Protein AF-A0AAE2C6C2-F1 (afdb_monomer_lite)

InterPro domains:
  IPR007318 Phospholipid methyltransferase [PF04191] (158-222)
  IPR024960 Phosphatidyl-N-methylethanolamine/Phosphatidylethanolamine N-methyltransferase [PTHR15458] (156-230)

Secondary structure (DSSP, 8-state):
-HHHHHHHHHTHHHHHHHHHH-HHHHHHHH-TTS-HHHHHHHHHHHHHHHHHHHHHTT----SSPPTTHHHHHHHHHHHHHHTT---THHHHHHHHHHHS----S--SS--HHHHHHHHHHHHHHHT-HHHHHHHHHHHHHHHHHHHHHHHHHHHHHHHHHHHTTTTTTT---PPP-STTTTT-S-HHHHHHHHHHHHGGGTS-HHHHHHHHHHHHHHHHHHTT--GGGSPPP--

Radius of gyration: 21.4 Å; chains: 1; bounding box: 64×48×44 Å

Organism: NCBI:txid2727404

pLDDT: mean 70.33, std 19.89, range [33.31, 95.38]

Foldseek 3Di:
DQVQLLCLLLVVLVVLLCCQQPVQVLLVVLPPPDDSLVVLVVVNVVSLVSSVVSQQVQWADDPPQDPLLVVLQVLLQVLCLVQLNHRCVVVVVLVVCLVDDDDDDDDDDDDPVVVVVVVVVVVVCVPPPVNSVVVVVVSCVVVVVVVVVSNVSSCVQWHSLNNRVVLLQVDDTDDDCDPPVVPDVCSNLSSVLSNLVSRCNTGPVVSSVSNNVSSVVVSVSVVPDDSVNRHDNDD

Sequence (235 aa):
MGIWACLGVISPFPYYYFLWNNPQSWVDLCGRGRDPCRVMALVSHFLKLVQFIALFSVSTLSWPPPLYFWPLFLFGQFLNFRSGALLLLLYLCGCLWEYGIYLPFPLQLMDGHDLKMLFLCLWDHWNDPVFVERVRLKSMSAMEKLFTNLRKGAQLLLGESGTYYGVRFGKNIPWVTEFPFGVISDPQYVGSITSLLACLHWVPLLYIIFWVLGYVFMMKVESKEDPSTRAKPLS

Structure (mmCIF, N/CA/C/O backbone):
data_AF-A0AAE2C6C2-F1
#
_entry.id   AF-A0AAE2C6C2-F1
#
loop_
_atom_site.group_PDB
_atom_site.id
_atom_site.type_symbol
_atom_site.label_atom_id
_atom_site.label_alt_id
_atom_site.label_comp_id
_atom_site.label_asym_id
_atom_site.label_entity_id
_atom_site.label_seq_id
_atom_site.pdbx_PDB_ins_code
_atom_site.Cartn_x
_atom_site.Cartn_y
_atom_site.Cartn_z
_atom_site.occupancy
_atom_site.B_iso_or_equiv
_atom_site.auth_seq_id
_atom_site.auth_comp_id
_atom_site.auth_asym_id
_atom_site.auth_atom_id
_atom_site.pdbx_PDB_model_num
ATOM 1 N N . MET A 1 1 ? -5.916 -4.283 -21.673 1.00 60.41 1 MET A N 1
ATOM 2 C CA . MET A 1 1 ? -5.266 -4.701 -20.410 1.00 60.41 1 MET A CA 1
ATOM 3 C C . MET A 1 1 ? -4.957 -3.537 -19.467 1.00 60.41 1 MET A C 1
ATOM 5 O O . MET A 1 1 ? -5.240 -3.673 -18.287 1.00 60.41 1 MET A O 1
ATOM 9 N N . GLY A 1 2 ? -4.460 -2.384 -19.942 1.00 83.81 2 GLY A N 1
ATOM 10 C CA . GLY A 1 2 ? -3.980 -1.323 -19.037 1.00 83.81 2 GLY A CA 1
ATOM 11 C C . GLY A 1 2 ? -5.009 -0.700 -18.080 1.00 83.81 2 GLY A C 1
ATOM 12 O O . GLY A 1 2 ? -4.719 -0.551 -16.900 1.00 83.81 2 GLY A O 1
ATOM 13 N N . ILE A 1 3 ? -6.238 -0.412 -18.530 1.00 89.12 3 ILE A N 1
ATOM 14 C CA . ILE A 1 3 ? -7.274 0.185 -17.657 1.00 89.12 3 ILE A CA 1
ATOM 15 C C . ILE A 1 3 ? -7.654 -0.761 -16.507 1.00 89.12 3 ILE A C 1
ATOM 17 O O . ILE A 1 3 ? -7.762 -0.331 -15.363 1.00 89.12 3 ILE A O 1
ATOM 21 N N . TRP A 1 4 ? -7.799 -2.060 -16.787 1.00 91.31 4 TRP A N 1
ATOM 22 C CA . TRP A 1 4 ? -8.091 -3.067 -15.762 1.00 91.31 4 TRP A CA 1
ATOM 23 C C . TRP A 1 4 ? -6.964 -3.187 -14.735 1.00 91.31 4 TRP A C 1
ATOM 25 O O . TRP A 1 4 ? -7.236 -3.301 -13.542 1.00 91.31 4 TRP A O 1
ATOM 35 N N . ALA A 1 5 ? -5.708 -3.086 -15.180 1.00 89.88 5 ALA A N 1
ATOM 36 C CA . ALA A 1 5 ? -4.567 -3.044 -14.279 1.00 89.88 5 ALA A CA 1
ATOM 37 C C . ALA A 1 5 ? -4.573 -1.776 -13.407 1.00 89.88 5 ALA A C 1
ATOM 39 O O . ALA A 1 5 ? -4.337 -1.869 -12.207 1.00 89.88 5 ALA A O 1
ATOM 40 N N . CYS A 1 6 ? -4.934 -0.607 -13.950 1.00 92.12 6 CYS A N 1
ATOM 41 C CA . CYS A 1 6 ? -5.119 0.608 -13.148 1.00 92.12 6 CYS A CA 1
ATOM 42 C C . CYS A 1 6 ? -6.214 0.435 -12.084 1.00 92.12 6 CYS A C 1
ATOM 44 O O . CYS A 1 6 ? -5.992 0.768 -10.921 1.00 92.12 6 CYS A O 1
ATOM 46 N N . LEU A 1 7 ? -7.373 -0.119 -12.457 1.00 93.88 7 LEU A N 1
ATOM 47 C CA . LEU A 1 7 ? -8.470 -0.374 -11.518 1.00 93.88 7 LEU A CA 1
ATOM 48 C C . LEU A 1 7 ? -8.052 -1.347 -10.410 1.00 93.88 7 LEU A C 1
ATOM 50 O O . LEU A 1 7 ? -8.330 -1.096 -9.238 1.00 93.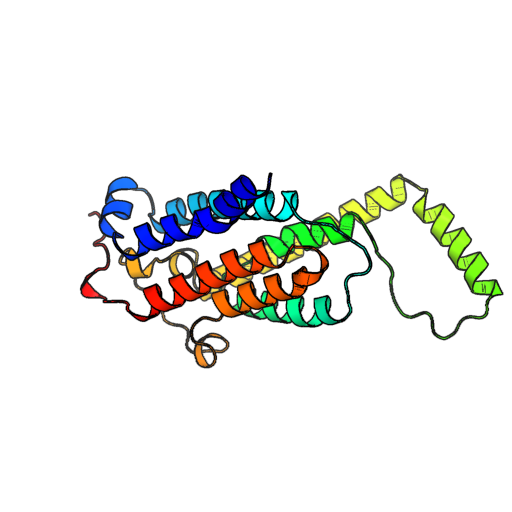88 7 LEU A O 1
ATOM 54 N N . GLY A 1 8 ? -7.338 -2.419 -10.760 1.00 91.56 8 GLY A N 1
ATOM 55 C CA . GLY A 1 8 ? -6.806 -3.363 -9.781 1.00 91.56 8 GLY A CA 1
ATOM 56 C C . GLY A 1 8 ? -5.755 -2.734 -8.865 1.00 91.56 8 GLY A C 1
ATOM 57 O O . GLY A 1 8 ? -5.813 -2.931 -7.655 1.00 91.56 8 GLY A O 1
ATOM 58 N N . VAL A 1 9 ? -4.849 -1.909 -9.404 1.00 89.56 9 VAL A N 1
ATOM 59 C CA . VAL A 1 9 ? -3.843 -1.175 -8.616 1.00 89.56 9 VAL A CA 1
ATOM 60 C C . VAL A 1 9 ? -4.494 -0.193 -7.638 1.00 89.56 9 VAL A C 1
ATOM 62 O O . VAL A 1 9 ? -3.976 0.008 -6.544 1.00 89.56 9 VAL A O 1
ATOM 65 N N . ILE A 1 10 ? -5.631 0.410 -7.985 1.00 93.94 10 ILE A N 1
ATOM 66 C CA . ILE A 1 10 ? -6.297 1.397 -7.124 1.00 93.94 10 ILE A CA 1
ATOM 67 C C . ILE A 1 10 ? -7.273 0.743 -6.129 1.00 93.94 10 ILE A C 1
ATOM 69 O O . ILE A 1 10 ? -7.595 1.352 -5.110 1.00 93.94 10 ILE A O 1
ATOM 73 N N . SER A 1 11 ? -7.715 -0.496 -6.364 1.00 92.25 11 SER A N 1
ATOM 74 C CA . SER A 1 11 ? -8.829 -1.117 -5.628 1.00 92.25 11 SER A CA 1
ATOM 75 C C . SER A 1 11 ? -8.742 -1.099 -4.092 1.00 92.25 11 SER A C 1
ATOM 77 O O . SER A 1 11 ? -9.797 -0.954 -3.467 1.00 92.25 11 SER A O 1
ATOM 79 N N . PRO A 1 12 ? -7.563 -1.180 -3.437 1.00 90.25 12 PRO A N 1
ATOM 80 C CA . PRO A 1 12 ? -7.521 -1.149 -1.976 1.00 90.25 12 PRO A CA 1
ATOM 81 C C . PRO A 1 12 ? -7.816 0.235 -1.387 1.00 90.25 12 PRO A C 1
ATOM 83 O O . PRO A 1 12 ? -8.322 0.321 -0.271 1.00 90.25 12 PRO A O 1
ATOM 86 N N . PHE A 1 13 ? -7.528 1.325 -2.106 1.00 93.62 13 PHE A N 1
ATOM 87 C CA . PHE A 1 13 ? -7.621 2.679 -1.544 1.00 93.62 13 PHE A CA 1
ATOM 88 C C . PHE A 1 13 ? -9.059 3.133 -1.264 1.00 93.62 13 PHE A C 1
ATOM 90 O O . PHE A 1 13 ? -9.290 3.638 -0.167 1.00 93.62 13 PHE A O 1
ATOM 97 N N . PRO A 1 14 ? -10.051 2.924 -2.157 1.00 95.31 14 PRO A N 1
ATOM 98 C CA . PRO A 1 14 ? -11.450 3.200 -1.832 1.00 95.31 14 PRO A CA 1
ATOM 99 C C . PRO A 1 14 ? -11.940 2.417 -0.611 1.00 95.31 14 PRO A C 1
ATOM 101 O O . PRO A 1 14 ? -12.677 2.956 0.212 1.00 95.31 14 PRO A O 1
ATOM 104 N N . TYR A 1 15 ? -11.496 1.164 -0.466 1.00 92.56 15 TYR A N 1
ATOM 105 C CA . TYR A 1 15 ? -11.832 0.335 0.687 1.00 92.56 15 TYR A CA 1
ATOM 106 C C . TYR A 1 15 ? -11.242 0.904 1.982 1.00 92.56 15 TYR A C 1
ATOM 108 O O . TYR A 1 15 ? -11.977 1.117 2.945 1.00 92.56 15 TYR A O 1
ATOM 116 N N . TYR A 1 16 ? -9.948 1.231 1.996 1.00 90.44 16 TYR A N 1
ATOM 117 C CA . TYR A 1 16 ? -9.312 1.847 3.162 1.00 90.44 16 TYR A CA 1
ATOM 118 C C . TYR A 1 16 ? -9.920 3.204 3.512 1.00 90.44 16 TYR A C 1
ATOM 120 O O . TYR A 1 16 ? -10.186 3.471 4.682 1.00 90.44 16 TYR A O 1
ATOM 128 N N . TYR A 1 17 ? -10.231 4.024 2.510 1.00 93.50 17 TYR A N 1
ATOM 129 C CA . TYR A 1 17 ? -10.921 5.292 2.710 1.00 93.50 17 TYR A CA 1
ATOM 130 C C . TYR A 1 17 ? -12.300 5.103 3.357 1.00 93.50 17 TYR A C 1
ATOM 132 O O . TYR A 1 17 ? -12.644 5.825 4.296 1.00 93.50 17 TYR A O 1
ATOM 140 N N . PHE A 1 18 ? -13.083 4.122 2.894 1.00 93.88 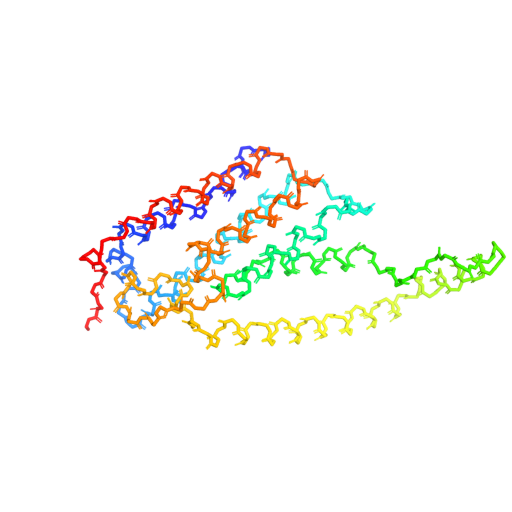18 PHE A N 1
ATOM 141 C CA . PHE A 1 18 ? -14.380 3.805 3.490 1.00 93.88 18 PHE A CA 1
ATOM 142 C C . PHE A 1 18 ? -14.239 3.390 4.957 1.00 93.88 18 PHE A C 1
ATOM 144 O O . PHE A 1 18 ? -14.923 3.959 5.806 1.00 93.88 18 PHE A O 1
ATOM 151 N N . LEU A 1 19 ? -13.326 2.461 5.259 1.00 90.50 19 LEU A N 1
ATOM 152 C CA . LEU A 1 19 ? -13.074 1.994 6.626 1.00 90.50 19 LEU A CA 1
ATOM 153 C C . LEU A 1 19 ? -12.628 3.117 7.556 1.00 90.50 19 LEU A C 1
ATOM 155 O O . LEU A 1 19 ? -13.051 3.176 8.710 1.00 90.50 19 LEU A O 1
ATOM 159 N N . TRP A 1 20 ? -11.770 4.003 7.052 1.00 89.81 20 TRP A N 1
ATOM 160 C CA . TRP A 1 20 ? -11.246 5.106 7.834 1.00 89.81 20 TRP A CA 1
ATOM 161 C C . TRP A 1 20 ? -12.346 6.097 8.211 1.00 89.81 20 TRP A C 1
ATOM 163 O O . TRP A 1 20 ? -12.443 6.483 9.374 1.00 89.81 20 TRP A O 1
ATOM 173 N N . ASN A 1 21 ? -13.202 6.478 7.259 1.00 91.38 21 ASN A N 1
ATOM 174 C CA . ASN A 1 21 ? -14.232 7.501 7.474 1.00 91.38 21 ASN A CA 1
ATOM 175 C C . ASN A 1 21 ? -15.538 6.951 8.064 1.00 91.38 21 ASN A C 1
ATOM 177 O O . ASN A 1 21 ? -16.264 7.695 8.715 1.00 91.38 21 ASN A O 1
ATOM 181 N N . ASN A 1 22 ? -15.834 5.661 7.875 1.00 92.62 22 ASN A N 1
ATOM 182 C CA . ASN A 1 22 ? -17.069 5.020 8.339 1.00 92.62 22 ASN A CA 1
ATOM 183 C C . ASN A 1 22 ? -16.774 3.755 9.167 1.00 92.62 22 ASN A C 1
ATOM 185 O O . ASN A 1 22 ? -17.281 2.672 8.850 1.00 92.62 22 ASN A O 1
ATOM 189 N N . PRO A 1 23 ? -15.962 3.848 10.239 1.00 91.88 23 PRO A N 1
ATOM 190 C CA . PRO A 1 23 ? -15.557 2.668 10.992 1.00 91.88 23 PRO A CA 1
ATOM 191 C C . PRO A 1 23 ? -16.751 1.997 11.682 1.00 91.88 23 PRO A C 1
ATOM 193 O O . PRO A 1 23 ? -16.786 0.773 11.754 1.00 91.88 23 PRO A O 1
ATOM 196 N N . GLN A 1 24 ? -17.759 2.761 12.129 1.00 92.19 24 GLN A N 1
ATOM 197 C CA . GLN A 1 24 ? -18.962 2.187 12.745 1.00 92.19 24 GLN A CA 1
ATOM 198 C C . GLN A 1 24 ? -19.753 1.343 11.744 1.00 92.19 24 GLN A C 1
ATOM 200 O O . GLN A 1 24 ? -20.085 0.205 12.048 1.00 92.19 24 GLN A O 1
ATOM 205 N N . SER A 1 25 ? -19.966 1.844 10.523 1.00 92.94 25 SER A N 1
ATOM 206 C CA . SER A 1 25 ? -20.644 1.080 9.472 1.00 92.94 25 SER A CA 1
ATOM 207 C C . SER A 1 25 ? -19.924 -0.235 9.170 1.00 92.94 25 SER A C 1
ATOM 209 O O . SER A 1 25 ? -20.577 -1.246 8.940 1.00 92.94 25 SER A O 1
ATOM 211 N N . TRP A 1 26 ? -18.586 -0.259 9.209 1.00 92.56 26 TRP A N 1
ATOM 212 C CA . TRP A 1 26 ? -17.823 -1.503 9.066 1.00 92.56 26 TRP A CA 1
ATOM 213 C C . TRP A 1 26 ? -18.027 -2.474 10.233 1.00 92.56 26 TRP A C 1
ATOM 215 O O . TRP A 1 26 ? -18.220 -3.671 10.013 1.00 92.56 26 TRP A O 1
ATOM 225 N N . VAL A 1 27 ? -17.993 -1.969 11.467 1.00 90.69 27 VAL A N 1
ATOM 226 C CA . VAL A 1 27 ? -18.252 -2.770 12.671 1.00 90.69 27 VAL A CA 1
ATOM 227 C C . VAL A 1 27 ? -19.661 -3.370 12.623 1.00 90.69 27 VAL A C 1
ATOM 229 O O . VAL A 1 27 ? -19.819 -4.572 12.842 1.00 90.69 27 VAL A O 1
ATOM 232 N N . ASP A 1 28 ? -20.661 -2.575 12.247 1.00 91.50 28 ASP A N 1
ATOM 233 C CA . ASP A 1 28 ? -22.053 -3.013 12.122 1.00 91.50 28 ASP A CA 1
ATOM 234 C C . ASP A 1 28 ? -22.213 -4.074 11.018 1.00 91.50 28 ASP A C 1
ATOM 236 O O . ASP A 1 28 ? -22.888 -5.085 11.225 1.00 91.50 28 ASP A O 1
ATOM 240 N N . LEU A 1 29 ? -21.531 -3.900 9.876 1.00 91.19 29 LEU A N 1
ATOM 241 C CA . LEU A 1 29 ? -21.490 -4.877 8.776 1.00 91.19 29 LEU A CA 1
ATOM 242 C C . LEU A 1 29 ? -20.838 -6.208 9.179 1.00 91.19 29 LEU A C 1
ATOM 244 O O . LEU A 1 29 ? -21.248 -7.265 8.697 1.00 91.19 29 LEU A O 1
ATOM 248 N N . CYS A 1 30 ? -19.825 -6.180 10.050 1.00 88.81 30 CYS A N 1
ATOM 249 C CA . CYS A 1 30 ? -19.199 -7.401 10.566 1.00 88.81 30 CYS A CA 1
ATOM 250 C C . CYS A 1 30 ? -20.159 -8.207 11.457 1.00 88.81 30 CYS A C 1
ATOM 252 O O . CYS A 1 30 ? -20.048 -9.436 11.514 1.00 88.81 30 CYS A O 1
ATOM 254 N N . GLY A 1 31 ? -21.113 -7.534 12.106 1.00 86.56 31 GLY A N 1
ATOM 255 C CA . GLY A 1 31 ? -22.093 -8.136 13.002 1.00 86.56 31 GLY A CA 1
ATOM 256 C C . GLY A 1 31 ? -21.513 -8.551 14.359 1.00 86.56 31 GLY A C 1
ATOM 257 O O . GLY A 1 31 ? -20.324 -8.402 14.645 1.00 86.56 31 GLY A O 1
ATOM 258 N N . ARG A 1 32 ? -22.375 -9.091 15.229 1.00 83.44 32 ARG A N 1
ATOM 259 C CA . ARG A 1 32 ? -21.985 -9.512 16.586 1.00 83.44 32 ARG A CA 1
ATOM 260 C C . ARG A 1 32 ? -21.108 -10.770 16.553 1.00 83.44 32 ARG A C 1
ATOM 262 O O . ARG A 1 32 ? -21.384 -11.710 15.812 1.00 83.44 32 ARG A O 1
ATOM 269 N N . GLY A 1 33 ? -20.071 -10.799 17.393 1.00 79.81 33 GLY A N 1
ATOM 270 C CA . GLY A 1 33 ? -19.209 -11.972 17.602 1.00 79.81 33 GLY A CA 1
ATOM 271 C C . GLY A 1 33 ? -18.075 -12.167 16.586 1.00 79.81 33 GLY A C 1
ATOM 272 O O . GLY A 1 33 ? -17.323 -13.133 16.706 1.00 79.81 33 GLY A O 1
ATOM 273 N N . ARG A 1 34 ? -17.910 -11.270 15.606 1.00 81.88 34 ARG A N 1
ATOM 274 C CA . ARG A 1 34 ? -16.761 -11.270 14.683 1.00 81.88 34 ARG A CA 1
ATOM 275 C C . ARG A 1 34 ? -15.843 -10.096 14.992 1.00 81.88 34 ARG A C 1
ATOM 277 O O . ARG A 1 34 ? -16.322 -8.991 15.200 1.00 81.88 34 ARG A O 1
ATOM 284 N N . ASP A 1 35 ? -14.531 -10.328 14.988 1.00 82.44 35 ASP A N 1
ATOM 285 C CA . ASP A 1 35 ? -13.548 -9.254 15.156 1.00 82.44 35 ASP A CA 1
ATOM 286 C C . ASP A 1 35 ? -13.431 -8.426 13.858 1.00 82.44 35 ASP A C 1
ATOM 288 O O . ASP A 1 35 ? -12.951 -8.963 12.849 1.00 82.44 35 ASP A O 1
ATOM 292 N N . PRO A 1 36 ? -13.807 -7.131 13.860 1.00 85.69 36 PRO A N 1
ATOM 293 C CA . PRO A 1 36 ? -13.737 -6.277 12.677 1.00 85.69 36 PRO A CA 1
ATOM 294 C C . PRO A 1 36 ? -12.321 -6.142 12.106 1.00 85.69 36 PRO A C 1
ATOM 296 O O . PRO A 1 36 ? -12.174 -6.030 10.887 1.00 85.69 36 PRO A O 1
ATOM 299 N N . CYS A 1 37 ? -11.284 -6.219 12.957 1.00 78.94 37 CYS A N 1
ATOM 300 C CA . CYS A 1 37 ? -9.879 -6.190 12.525 1.00 78.94 37 CYS A CA 1
ATOM 301 C C . CYS A 1 37 ? -9.546 -7.409 11.661 1.00 78.94 37 CYS A C 1
ATOM 303 O O . CYS A 1 37 ? -8.909 -7.282 10.620 1.00 78.94 37 CYS A O 1
ATOM 305 N N . ARG A 1 38 ? -10.023 -8.592 12.063 1.00 77.69 38 ARG A N 1
ATOM 306 C CA . ARG A 1 38 ? -9.747 -9.851 11.363 1.00 77.69 38 ARG A CA 1
ATOM 307 C C . ARG A 1 38 ? -10.474 -9.944 10.030 1.00 77.69 38 ARG A C 1
ATOM 309 O O . ARG A 1 38 ? -9.906 -10.390 9.034 1.00 77.69 38 ARG A O 1
ATOM 316 N N . VAL A 1 39 ? -11.730 -9.502 9.990 1.00 81.25 39 VAL A N 1
ATOM 317 C CA . VAL A 1 39 ? -12.493 -9.433 8.734 1.00 81.25 39 VAL A CA 1
ATOM 318 C C . VAL A 1 39 ? -11.855 -8.414 7.790 1.00 81.25 39 VAL A C 1
ATOM 320 O O . VAL A 1 39 ? -11.664 -8.712 6.610 1.00 81.25 39 VAL A O 1
ATOM 323 N N . MET A 1 40 ? -11.449 -7.251 8.313 1.00 82.38 40 MET A N 1
ATOM 324 C CA . MET A 1 40 ? -10.723 -6.247 7.535 1.00 82.38 40 MET A CA 1
ATOM 325 C C . MET A 1 40 ? -9.423 -6.814 6.974 1.00 82.38 40 MET A C 1
ATOM 327 O O . MET A 1 40 ? -9.128 -6.601 5.796 1.00 82.38 40 MET A O 1
ATOM 331 N N . ALA A 1 41 ? -8.652 -7.535 7.789 1.00 75.75 41 ALA A N 1
ATOM 332 C CA . ALA A 1 41 ? -7.415 -8.155 7.350 1.00 75.75 41 ALA A CA 1
ATOM 333 C C . ALA A 1 41 ? -7.678 -9.087 6.162 1.00 75.75 41 ALA A C 1
ATOM 335 O O . ALA A 1 41 ? -7.025 -8.944 5.132 1.00 75.75 41 ALA A O 1
ATOM 336 N N . LEU A 1 42 ? -8.665 -9.984 6.239 1.00 73.81 42 LEU A N 1
ATOM 337 C CA . LEU A 1 42 ? -8.995 -10.905 5.141 1.00 73.81 42 LEU A CA 1
ATOM 338 C C . LEU A 1 42 ? -9.341 -10.175 3.834 1.00 73.81 42 LEU A C 1
ATOM 340 O O . LEU A 1 42 ? -8.773 -10.492 2.786 1.00 73.81 42 LEU A O 1
ATOM 344 N N . VAL A 1 43 ? -10.220 -9.170 3.894 1.00 79.75 43 VAL A N 1
ATOM 345 C CA . VAL A 1 43 ? -10.599 -8.376 2.712 1.00 79.75 43 VAL A CA 1
ATOM 346 C C . VAL A 1 43 ? -9.400 -7.599 2.168 1.00 79.75 43 VAL A C 1
ATOM 348 O O . VAL A 1 43 ? -9.177 -7.571 0.960 1.00 79.75 43 VAL A O 1
ATOM 351 N N . SER A 1 44 ? -8.570 -7.042 3.051 1.00 79.25 44 SER A N 1
ATOM 352 C CA . SER A 1 44 ? -7.338 -6.345 2.674 1.00 79.25 44 SER A CA 1
ATOM 353 C C . SER A 1 44 ? -6.363 -7.267 1.946 1.00 79.25 44 SER A C 1
ATOM 355 O O . SER A 1 44 ? -5.832 -6.877 0.913 1.00 79.25 44 SER A O 1
ATOM 357 N N . HIS A 1 45 ? -6.150 -8.497 2.425 1.00 74.62 45 HIS A N 1
ATOM 358 C CA . HIS A 1 45 ? -5.286 -9.469 1.747 1.00 74.62 45 HIS A CA 1
ATOM 359 C C . HIS A 1 45 ? -5.824 -9.826 0.359 1.00 74.62 45 HIS A C 1
ATOM 361 O O . HIS A 1 45 ? -5.051 -9.878 -0.597 1.00 74.62 45 HIS A O 1
ATOM 367 N N . PHE A 1 46 ? -7.139 -10.020 0.225 1.00 78.75 46 PHE A N 1
ATOM 368 C CA . PHE A 1 46 ? -7.765 -10.269 -1.072 1.00 78.75 46 PHE A CA 1
ATOM 369 C C . PHE A 1 46 ? -7.572 -9.089 -2.036 1.00 78.75 46 PHE A C 1
ATOM 371 O O . PHE A 1 46 ? -7.124 -9.278 -3.166 1.00 78.75 46 PHE A O 1
ATOM 378 N N . LEU A 1 47 ? -7.830 -7.858 -1.586 1.00 79.44 47 LEU A N 1
ATOM 379 C CA . LEU A 1 47 ? -7.626 -6.659 -2.402 1.00 79.44 47 LEU A CA 1
ATOM 380 C C . LEU A 1 47 ? -6.150 -6.458 -2.759 1.00 79.44 47 LEU A C 1
ATOM 382 O O . LEU A 1 47 ? -5.848 -6.104 -3.894 1.00 79.44 47 LEU A O 1
ATOM 386 N N . LYS A 1 48 ? -5.219 -6.748 -1.842 1.00 79.31 48 LYS A N 1
ATOM 387 C CA . LYS A 1 48 ? -3.773 -6.738 -2.116 1.00 79.31 48 LYS A CA 1
ATOM 388 C C . LYS A 1 48 ? -3.365 -7.797 -3.138 1.00 79.31 48 LYS A C 1
ATOM 390 O O . LYS A 1 48 ? -2.499 -7.520 -3.964 1.00 79.31 48 LYS A O 1
ATOM 395 N N . LEU A 1 49 ? -3.991 -8.973 -3.129 1.00 76.44 49 LEU A N 1
ATOM 396 C CA . LEU A 1 49 ? -3.769 -9.998 -4.148 1.00 76.44 49 LEU A CA 1
ATOM 397 C C . LEU A 1 49 ? -4.243 -9.517 -5.527 1.00 76.44 49 LEU A C 1
ATOM 399 O O . LEU A 1 49 ? -3.501 -9.638 -6.498 1.00 76.44 49 LEU A O 1
ATOM 403 N N . VAL A 1 50 ? -5.430 -8.906 -5.610 1.00 82.06 50 VAL A N 1
ATOM 404 C CA . VAL A 1 50 ? -5.926 -8.280 -6.850 1.00 82.06 50 VAL A CA 1
ATOM 405 C C . VAL A 1 50 ? -4.981 -7.169 -7.318 1.00 82.06 50 VAL A C 1
ATOM 407 O O . VAL A 1 50 ? -4.606 -7.139 -8.490 1.00 82.06 50 VAL A O 1
ATOM 410 N N . GLN A 1 51 ? -4.548 -6.300 -6.399 1.00 84.25 51 GLN A N 1
ATOM 411 C CA . GLN A 1 51 ? -3.591 -5.218 -6.649 1.00 84.25 51 GLN A CA 1
ATOM 412 C C . GLN A 1 51 ? -2.277 -5.753 -7.233 1.00 84.25 51 GLN A C 1
ATOM 414 O O . GLN A 1 51 ? -1.734 -5.190 -8.184 1.00 84.25 51 GLN A O 1
ATOM 419 N N . PHE A 1 52 ? -1.792 -6.873 -6.696 1.00 79.94 52 PHE A N 1
ATOM 420 C CA . PHE A 1 52 ? -0.589 -7.540 -7.173 1.00 79.94 52 PHE A CA 1
ATOM 421 C C . PHE A 1 52 ? -0.776 -8.170 -8.556 1.00 79.94 52 PHE A C 1
ATOM 423 O O . PHE A 1 52 ? 0.038 -7.918 -9.439 1.00 79.94 52 PHE A O 1
ATOM 430 N N . ILE A 1 53 ? -1.841 -8.952 -8.770 1.00 80.31 53 ILE A N 1
ATOM 431 C CA . ILE A 1 53 ? -2.129 -9.587 -10.070 1.00 80.31 53 ILE A CA 1
ATOM 432 C C . ILE A 1 53 ? -2.240 -8.521 -11.164 1.00 80.31 53 ILE A C 1
ATOM 434 O O . ILE A 1 53 ? -1.688 -8.682 -12.251 1.00 80.31 53 ILE A O 1
ATOM 438 N N . ALA A 1 54 ? -2.900 -7.404 -10.856 1.00 84.31 54 ALA A N 1
ATOM 439 C CA . ALA A 1 54 ? -3.002 -6.260 -11.746 1.00 84.31 54 ALA A CA 1
ATOM 440 C C . ALA A 1 54 ? -1.623 -5.696 -12.121 1.00 84.31 54 ALA A C 1
ATOM 442 O O . ALA A 1 54 ? -1.343 -5.538 -13.309 1.00 84.31 54 ALA A O 1
ATOM 443 N N . LEU A 1 55 ? -0.744 -5.463 -11.139 1.00 82.56 55 LEU A N 1
ATOM 444 C CA . LEU A 1 55 ? 0.614 -4.968 -11.382 1.00 82.56 55 LEU A CA 1
ATOM 445 C C . LEU A 1 55 ? 1.464 -5.972 -12.175 1.00 82.56 55 LEU A C 1
ATOM 447 O O . LEU A 1 55 ? 2.146 -5.603 -13.130 1.00 82.56 55 LEU A O 1
ATOM 451 N N . PHE A 1 56 ? 1.394 -7.252 -11.814 1.00 83.62 56 PHE A N 1
ATOM 452 C CA . PHE A 1 56 ? 2.129 -8.326 -12.476 1.00 83.62 56 PHE A CA 1
ATOM 453 C C . PHE A 1 56 ? 1.709 -8.477 -13.942 1.00 83.62 56 PHE A C 1
ATOM 455 O O . PHE A 1 56 ? 2.564 -8.617 -14.810 1.00 83.62 56 PHE A O 1
ATOM 462 N N . SER A 1 57 ? 0.410 -8.356 -14.240 1.00 84.69 57 SER A N 1
ATOM 463 C CA . SER A 1 57 ? -0.127 -8.475 -15.606 1.00 84.69 57 SER A CA 1
ATOM 464 C C . SER A 1 57 ? 0.421 -7.443 -16.600 1.00 84.69 57 SER A C 1
ATOM 466 O O . SER A 1 57 ? 0.293 -7.625 -17.810 1.00 84.69 57 SER A O 1
ATOM 468 N N . VAL A 1 58 ? 1.015 -6.357 -16.096 1.00 86.62 58 VAL A N 1
ATOM 469 C CA . VAL A 1 58 ? 1.609 -5.271 -16.890 1.00 86.62 58 VAL A CA 1
ATOM 470 C C . VAL A 1 58 ? 3.123 -5.157 -16.704 1.00 86.62 58 VAL A C 1
ATOM 472 O O . VAL A 1 58 ? 3.722 -4.220 -17.225 1.00 86.62 58 VAL A O 1
ATOM 475 N N . SER A 1 59 ? 3.738 -6.081 -15.960 1.00 84.12 59 SER A N 1
ATOM 476 C CA . SER A 1 59 ? 5.171 -6.073 -15.667 1.00 84.12 59 SER A CA 1
ATOM 477 C C . SER A 1 59 ? 5.972 -6.838 -16.721 1.00 84.12 59 SER A C 1
ATOM 479 O O . SER A 1 59 ? 5.568 -7.909 -17.169 1.00 84.12 59 SER A O 1
ATOM 481 N N . THR A 1 60 ? 7.150 -6.329 -17.068 1.00 84.00 60 THR A N 1
ATOM 482 C CA . THR A 1 60 ? 8.139 -7.004 -17.916 1.00 84.00 60 THR A CA 1
ATOM 483 C C . THR A 1 60 ? 9.314 -7.437 -17.056 1.00 84.00 60 THR A C 1
ATOM 485 O O . THR A 1 60 ? 10.214 -6.649 -16.772 1.00 84.00 60 THR A O 1
ATOM 488 N N . LEU A 1 61 ? 9.282 -8.685 -16.596 1.00 77.44 61 LEU A N 1
ATOM 489 C CA . LEU A 1 61 ? 10.317 -9.228 -15.724 1.00 77.44 61 LEU A CA 1
ATOM 490 C C . LEU A 1 61 ? 11.580 -9.545 -16.524 1.00 77.44 61 LEU A C 1
ATOM 492 O O . LEU A 1 61 ? 11.536 -10.221 -17.549 1.00 77.44 61 LEU A O 1
ATOM 496 N N . SER A 1 62 ? 12.705 -9.056 -16.026 1.00 76.44 62 SER A N 1
ATOM 497 C CA . SER A 1 62 ? 14.029 -9.212 -16.622 1.00 76.44 62 SER A CA 1
ATOM 498 C C . SER A 1 62 ? 15.055 -9.492 -15.531 1.00 76.44 62 SER A C 1
ATOM 500 O O . SER A 1 62 ? 14.931 -9.006 -14.403 1.00 76.44 62 SER A O 1
ATOM 502 N N . TRP A 1 63 ? 16.082 -10.267 -15.873 1.00 75.31 63 TRP A N 1
ATOM 503 C CA . TRP A 1 63 ? 17.200 -10.547 -14.984 1.00 75.31 63 TRP A CA 1
ATOM 504 C C . TRP A 1 63 ? 18.537 -10.236 -15.670 1.00 75.31 63 TRP A C 1
ATOM 506 O O . TRP A 1 63 ? 18.680 -10.559 -16.852 1.00 75.31 63 TRP A O 1
ATOM 516 N N . PRO A 1 64 ? 19.536 -9.680 -14.953 1.00 81.69 64 PRO A N 1
ATOM 517 C CA . PRO A 1 64 ? 19.508 -9.268 -13.543 1.00 81.69 64 PRO A CA 1
ATOM 518 C C . PRO A 1 64 ? 18.705 -7.986 -13.296 1.00 81.69 64 PRO A C 1
ATOM 520 O O . PRO A 1 64 ? 18.630 -7.139 -14.187 1.00 81.69 64 PRO A O 1
ATOM 523 N N . PRO A 1 65 ? 18.127 -7.799 -12.090 1.00 77.69 65 PRO A N 1
ATOM 524 C CA . PRO A 1 65 ? 17.619 -6.496 -11.701 1.00 77.69 65 PRO A CA 1
ATOM 525 C C . PRO A 1 65 ? 18.769 -5.479 -11.669 1.00 77.69 65 PRO A C 1
ATOM 527 O O . PRO A 1 65 ? 19.924 -5.838 -11.412 1.00 77.69 65 PRO A O 1
ATOM 530 N N . PRO A 1 66 ? 18.473 -4.190 -11.879 1.00 84.94 66 PRO A N 1
ATOM 531 C CA . PRO A 1 66 ? 19.480 -3.145 -11.787 1.00 84.94 66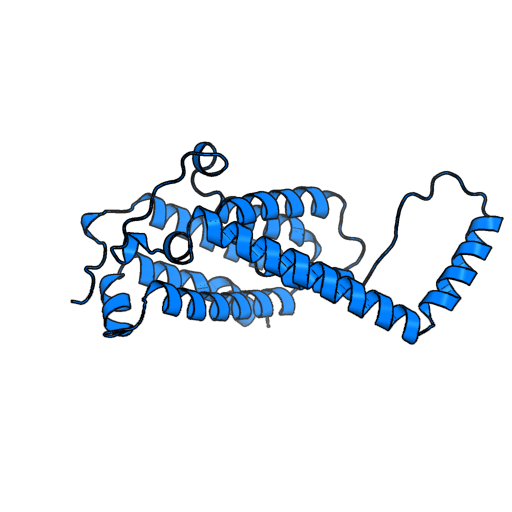 PRO A CA 1
ATOM 532 C C . PRO A 1 66 ? 20.040 -3.042 -10.365 1.00 84.94 66 PRO A C 1
ATOM 534 O O . PRO A 1 66 ? 19.345 -3.311 -9.389 1.00 84.94 66 PRO A O 1
ATOM 537 N N . LEU A 1 67 ? 21.285 -2.578 -10.226 1.00 85.00 67 LEU A N 1
ATOM 538 C CA . LEU A 1 67 ? 21.976 -2.517 -8.929 1.00 85.00 67 LEU A CA 1
ATOM 539 C C . LEU A 1 67 ? 21.222 -1.711 -7.859 1.00 85.00 67 LEU A C 1
ATOM 541 O O . LEU A 1 67 ? 21.304 -2.047 -6.682 1.00 85.00 67 LEU A O 1
ATOM 545 N N . TYR A 1 68 ? 20.455 -0.688 -8.255 1.00 87.38 68 TYR A N 1
ATOM 546 C CA . TYR A 1 68 ? 19.650 0.111 -7.326 1.00 87.38 68 TYR A CA 1
ATOM 547 C C . TYR A 1 68 ? 18.466 -0.659 -6.718 1.00 87.38 68 TYR A C 1
ATOM 549 O O . TYR A 1 68 ? 17.934 -0.235 -5.692 1.00 87.38 68 TYR A O 1
ATOM 557 N N . PHE A 1 69 ? 18.040 -1.772 -7.331 1.00 86.44 69 PHE A N 1
ATOM 558 C CA . PHE A 1 69 ? 16.907 -2.575 -6.868 1.00 86.44 69 PHE A CA 1
ATOM 559 C C . PHE A 1 69 ? 17.141 -3.072 -5.443 1.00 86.44 69 PHE A C 1
ATOM 561 O O . PHE A 1 69 ? 16.310 -2.855 -4.568 1.00 86.44 69 PHE A O 1
ATOM 568 N N . TRP A 1 70 ? 18.296 -3.693 -5.199 1.00 82.62 70 TRP A N 1
ATOM 569 C CA . TRP A 1 70 ? 18.620 -4.336 -3.928 1.00 82.62 70 TRP A CA 1
ATOM 570 C C . TRP A 1 70 ? 18.587 -3.386 -2.725 1.00 82.62 70 TRP A C 1
ATOM 572 O O . TRP A 1 70 ? 17.840 -3.676 -1.790 1.00 82.62 70 TRP A O 1
ATOM 582 N N . PRO A 1 71 ? 19.310 -2.247 -2.708 1.00 83.81 71 PRO A N 1
ATOM 583 C CA . PRO A 1 71 ? 19.273 -1.346 -1.560 1.00 83.81 71 PRO A CA 1
ATOM 584 C C . PRO A 1 71 ? 17.882 -0.737 -1.337 1.00 83.81 71 PRO A C 1
ATOM 586 O O . PRO A 1 71 ? 17.433 -0.670 -0.194 1.00 83.81 71 PRO A O 1
ATOM 589 N N . LEU A 1 72 ? 17.167 -0.347 -2.401 1.00 85.12 72 LEU A N 1
ATOM 590 C CA . LEU A 1 72 ? 15.824 0.235 -2.277 1.00 85.12 72 LEU A CA 1
ATOM 591 C C . LEU A 1 72 ? 14.802 -0.787 -1.778 1.00 85.12 72 LEU A C 1
ATOM 593 O O . LEU A 1 72 ? 14.016 -0.494 -0.875 1.00 85.12 72 LEU A O 1
ATOM 597 N N . PHE A 1 73 ? 14.825 -1.995 -2.337 1.00 83.19 73 PHE A N 1
ATOM 598 C CA . PHE A 1 73 ? 13.907 -3.053 -1.951 1.00 83.19 73 PHE A CA 1
ATOM 599 C C . PHE A 1 73 ? 14.157 -3.493 -0.507 1.00 83.19 73 PHE A C 1
ATOM 601 O O . PHE A 1 73 ? 13.218 -3.532 0.285 1.00 83.19 73 PHE A O 1
ATOM 608 N N . LEU A 1 74 ? 15.415 -3.737 -0.123 1.00 79.69 74 LEU A N 1
ATOM 609 C CA . LEU A 1 74 ? 15.770 -4.131 1.244 1.00 79.69 74 LEU A CA 1
ATOM 610 C C . LEU A 1 74 ? 15.401 -3.055 2.269 1.00 79.69 74 LEU A C 1
ATOM 612 O O . LEU A 1 74 ? 14.812 -3.379 3.299 1.00 79.69 74 LEU A O 1
ATOM 616 N N . PHE A 1 75 ? 15.687 -1.781 1.982 1.00 82.56 75 PHE A N 1
ATOM 617 C CA . PHE A 1 75 ? 15.299 -0.679 2.864 1.00 82.56 75 PHE A CA 1
ATOM 618 C C . PHE A 1 75 ? 13.775 -0.567 2.995 1.00 82.56 75 PHE A C 1
ATOM 620 O O . PHE A 1 75 ? 13.247 -0.451 4.103 1.00 82.56 75 PHE A O 1
ATOM 627 N N . GLY A 1 76 ? 13.051 -0.679 1.878 1.00 81.75 76 GLY A N 1
ATOM 628 C CA . GLY A 1 76 ? 11.593 -0.668 1.880 1.00 81.75 76 GLY A CA 1
ATOM 629 C C . GLY A 1 76 ? 10.992 -1.809 2.707 1.00 81.75 76 GLY A C 1
ATOM 630 O O . GLY A 1 76 ? 10.106 -1.584 3.534 1.00 81.75 76 GLY A O 1
ATOM 631 N N . GLN A 1 77 ? 11.518 -3.027 2.548 1.00 77.12 77 GLN A N 1
ATOM 632 C CA . GLN A 1 77 ? 11.088 -4.192 3.323 1.00 77.12 77 GLN A CA 1
ATOM 633 C C . GLN A 1 77 ? 11.452 -4.085 4.806 1.00 77.12 77 GLN A C 1
ATOM 635 O O . GLN A 1 77 ? 10.667 -4.499 5.657 1.00 77.12 77 GLN A O 1
ATOM 640 N N . PHE A 1 78 ? 12.596 -3.490 5.135 1.00 76.94 78 PHE A N 1
ATOM 641 C CA . PHE A 1 78 ? 12.997 -3.248 6.517 1.00 76.94 78 PHE A CA 1
ATOM 642 C C . PHE A 1 78 ? 11.999 -2.340 7.258 1.00 76.94 78 PHE A C 1
ATOM 644 O O . PHE A 1 78 ? 11.581 -2.667 8.373 1.00 76.94 78 PHE A O 1
ATOM 651 N N . LEU A 1 79 ? 11.554 -1.248 6.625 1.00 75.75 79 LEU A N 1
ATOM 652 C CA . LEU A 1 79 ? 10.533 -0.356 7.192 1.00 75.75 79 LEU A CA 1
ATOM 653 C C . LEU A 1 79 ? 9.167 -1.044 7.333 1.00 75.75 79 LEU A C 1
ATOM 655 O O . LEU A 1 79 ? 8.509 -0.926 8.368 1.00 75.75 79 LEU A O 1
ATOM 659 N N . ASN A 1 80 ? 8.765 -1.807 6.318 1.00 73.81 80 ASN A N 1
ATOM 660 C CA . ASN A 1 80 ? 7.537 -2.607 6.303 1.00 73.81 80 ASN A CA 1
ATOM 661 C C . ASN A 1 80 ? 7.507 -3.656 7.427 1.00 73.81 80 ASN A C 1
ATOM 663 O O . ASN A 1 80 ? 6.521 -3.786 8.148 1.00 73.81 80 ASN A O 1
ATOM 667 N N . PHE A 1 81 ? 8.620 -4.360 7.638 1.00 67.38 81 PHE A N 1
ATOM 668 C CA . PHE A 1 81 ? 8.754 -5.345 8.709 1.00 67.38 81 PHE A CA 1
ATOM 669 C C . PHE A 1 81 ? 8.596 -4.708 10.091 1.00 67.38 81 PHE A C 1
ATOM 671 O O . PHE A 1 81 ? 7.821 -5.188 10.917 1.00 67.38 81 PHE A O 1
ATOM 678 N N . ARG A 1 82 ? 9.304 -3.602 10.336 1.00 66.12 82 ARG A N 1
ATOM 679 C CA . ARG A 1 82 ? 9.269 -2.916 11.632 1.00 66.12 82 ARG A CA 1
ATOM 680 C C . ARG A 1 82 ? 7.932 -2.242 11.933 1.00 66.12 82 ARG A C 1
ATOM 682 O O . ARG A 1 82 ? 7.596 -2.084 13.100 1.00 66.12 82 ARG A O 1
ATOM 689 N N . SER A 1 83 ? 7.182 -1.862 10.903 1.00 58.78 83 SER A N 1
ATOM 690 C CA . SER A 1 83 ? 5.848 -1.269 11.044 1.00 58.78 83 SER A CA 1
ATOM 691 C C . SER A 1 83 ? 4.716 -2.297 11.146 1.00 58.78 83 SER A C 1
ATOM 693 O O . SER A 1 83 ? 3.562 -1.926 11.329 1.00 58.78 83 SER A O 1
ATOM 695 N N . GLY A 1 84 ? 5.020 -3.595 11.037 1.00 58.31 84 GLY A N 1
ATOM 696 C CA . GLY A 1 84 ? 4.007 -4.654 11.007 1.00 58.31 84 GLY A CA 1
ATOM 697 C C . GLY A 1 84 ? 3.265 -4.770 9.668 1.00 58.31 84 GLY A C 1
ATOM 698 O O . GLY A 1 84 ? 2.373 -5.604 9.533 1.00 58.31 84 GLY A O 1
ATOM 699 N N . ALA A 1 85 ? 3.647 -3.986 8.659 1.00 56.03 85 ALA A N 1
ATOM 700 C CA . ALA A 1 85 ? 3.090 -4.015 7.315 1.00 56.03 85 ALA A CA 1
ATOM 701 C C . ALA A 1 85 ? 3.914 -4.947 6.411 1.00 56.03 85 ALA A C 1
ATOM 703 O O . ALA A 1 85 ? 4.666 -4.488 5.557 1.00 56.03 85 ALA A O 1
ATOM 704 N N . LEU A 1 86 ? 3.811 -6.271 6.580 1.00 53.38 86 LEU A N 1
ATOM 705 C CA . LEU A 1 86 ? 4.519 -7.197 5.686 1.00 53.38 86 LEU A CA 1
ATOM 706 C C . LEU A 1 86 ? 3.932 -7.113 4.268 1.00 53.38 86 LEU A C 1
ATOM 708 O O . LEU A 1 86 ? 2.791 -7.506 4.022 1.00 53.38 86 LEU A O 1
ATOM 712 N N . LEU A 1 87 ? 4.724 -6.616 3.319 1.00 53.81 87 LEU A N 1
ATOM 713 C CA . LEU A 1 87 ? 4.323 -6.546 1.921 1.00 53.81 87 LEU A CA 1
ATOM 714 C C . LEU A 1 87 ? 4.374 -7.958 1.314 1.00 53.81 87 LEU A C 1
ATOM 716 O O . LEU A 1 87 ? 5.412 -8.619 1.339 1.00 53.81 87 LEU A O 1
ATOM 720 N N . LEU A 1 88 ? 3.274 -8.392 0.691 1.00 50.09 88 LEU A N 1
ATOM 721 C CA . LEU A 1 88 ? 3.174 -9.647 -0.077 1.00 50.09 88 LEU A CA 1
ATOM 722 C C . LEU A 1 88 ? 4.260 -9.767 -1.176 1.00 50.09 88 LEU A C 1
ATOM 724 O O . LEU A 1 88 ? 4.533 -10.858 -1.665 1.00 50.09 88 LEU A O 1
ATOM 728 N N . LEU A 1 89 ? 4.924 -8.659 -1.533 1.00 47.38 89 LEU A N 1
ATOM 729 C CA . LEU A 1 89 ? 6.052 -8.632 -2.465 1.00 47.38 89 LEU A CA 1
ATOM 730 C C . LEU A 1 89 ? 7.232 -9.504 -2.013 1.00 47.38 89 LEU A C 1
ATOM 732 O O . LEU A 1 89 ? 7.916 -10.033 -2.873 1.00 47.38 89 LEU A O 1
ATOM 736 N N . LEU A 1 90 ? 7.465 -9.716 -0.711 1.00 48.91 90 LEU A N 1
ATOM 737 C CA . LEU A 1 90 ? 8.496 -10.661 -0.252 1.00 48.91 90 LEU A CA 1
ATOM 738 C C . LEU A 1 90 ? 8.167 -12.110 -0.627 1.00 48.91 90 LEU A C 1
ATOM 740 O O . LEU A 1 90 ? 9.067 -12.859 -0.996 1.00 48.91 90 LEU A O 1
ATOM 744 N N . TYR A 1 91 ? 6.885 -12.487 -0.576 1.00 43.59 91 TYR A N 1
ATOM 745 C CA . TYR A 1 91 ? 6.431 -13.825 -0.960 1.00 43.59 91 TYR A CA 1
ATOM 746 C C . TYR A 1 91 ? 6.747 -14.091 -2.436 1.00 43.59 91 TYR A C 1
ATOM 748 O O . TYR A 1 91 ? 7.249 -15.150 -2.789 1.00 43.59 91 TYR A O 1
ATOM 756 N N . LEU A 1 92 ? 6.553 -13.084 -3.293 1.00 44.84 92 LEU A N 1
ATOM 757 C CA . LEU A 1 92 ? 6.732 -13.223 -4.735 1.00 44.84 92 LEU A CA 1
ATOM 758 C C . LEU A 1 92 ? 8.125 -12.840 -5.234 1.00 44.84 92 LEU A C 1
ATOM 760 O O . LEU A 1 92 ? 8.544 -13.415 -6.220 1.00 44.84 92 LEU A O 1
ATOM 764 N N . CYS A 1 93 ? 8.891 -11.976 -4.563 1.00 47.94 93 CYS A N 1
ATOM 765 C CA . CYS A 1 93 ? 10.332 -11.843 -4.810 1.00 47.94 93 CYS A CA 1
ATOM 766 C C . CYS A 1 93 ? 11.073 -13.123 -4.404 1.00 47.94 93 CYS A C 1
ATOM 768 O O . CYS A 1 93 ? 12.015 -13.497 -5.089 1.00 47.94 93 CYS A O 1
ATOM 770 N N . GLY A 1 94 ? 10.607 -13.828 -3.365 1.00 43.22 94 GLY A N 1
ATOM 771 C CA . GLY A 1 94 ? 11.018 -15.202 -3.066 1.00 43.22 94 GLY A CA 1
ATOM 772 C C . GLY A 1 94 ? 10.655 -16.174 -4.192 1.00 43.22 94 GLY A C 1
ATOM 773 O O . GLY A 1 94 ? 11.516 -16.910 -4.659 1.00 43.22 94 GLY A O 1
ATOM 774 N N . CYS A 1 95 ? 9.426 -16.116 -4.720 1.00 33.50 95 CYS A N 1
ATOM 775 C CA . CYS A 1 95 ? 9.054 -16.918 -5.892 1.00 33.50 95 CYS A CA 1
ATOM 776 C C . CYS A 1 95 ? 9.829 -16.527 -7.168 1.00 33.50 95 CYS A C 1
ATOM 778 O O . CYS A 1 95 ? 10.185 -17.395 -7.949 1.00 33.50 95 CYS A O 1
ATOM 780 N N . LEU A 1 96 ? 10.119 -15.245 -7.403 1.00 38.28 96 LEU A N 1
ATOM 781 C CA . LEU A 1 96 ? 10.878 -14.759 -8.562 1.00 38.28 96 LEU A CA 1
ATOM 782 C C . LEU A 1 96 ? 12.362 -15.128 -8.453 1.00 38.28 96 LEU A C 1
ATOM 784 O O . LEU A 1 96 ? 12.957 -15.495 -9.460 1.00 38.28 96 LEU A O 1
ATOM 788 N N . TRP A 1 97 ? 12.923 -15.117 -7.239 1.00 40.16 97 TRP A N 1
ATOM 789 C CA . TRP A 1 97 ? 14.229 -15.703 -6.922 1.00 40.16 97 TRP A CA 1
ATOM 790 C C . TRP A 1 97 ? 14.260 -17.208 -7.239 1.00 40.16 97 TRP A C 1
ATOM 792 O O . TRP A 1 97 ? 15.257 -17.717 -7.745 1.00 40.16 97 TRP A O 1
ATOM 802 N N . GLU A 1 98 ? 13.152 -17.924 -7.020 1.00 35.03 98 GLU A N 1
ATOM 803 C CA . GLU A 1 98 ? 13.015 -19.341 -7.389 1.00 35.03 98 GLU A CA 1
ATOM 804 C C . GLU A 1 98 ? 12.855 -19.590 -8.901 1.00 35.03 98 GLU A C 1
ATOM 806 O O . GLU A 1 98 ? 13.243 -20.658 -9.371 1.00 35.03 98 GLU A O 1
ATOM 811 N N . TYR A 1 99 ? 12.340 -18.630 -9.680 1.00 37.69 99 TYR A N 1
ATOM 812 C CA . TYR A 1 99 ? 12.195 -18.760 -11.142 1.00 37.69 99 TYR A CA 1
ATOM 813 C C . TYR A 1 99 ? 13.400 -18.245 -11.945 1.00 37.69 99 TYR A C 1
ATOM 815 O O . TYR A 1 99 ? 13.412 -18.367 -13.172 1.00 37.69 99 TYR A O 1
ATOM 823 N N . GLY A 1 100 ? 14.438 -17.719 -11.289 1.00 40.97 100 GLY A N 1
ATOM 824 C CA . GLY A 1 100 ? 15.662 -17.328 -11.971 1.00 40.97 100 GLY A CA 1
ATOM 825 C C . GLY A 1 100 ? 16.717 -16.733 -11.044 1.00 40.97 100 GLY A C 1
ATOM 826 O O . GLY A 1 100 ? 16.562 -15.618 -10.564 1.00 40.97 100 GLY A O 1
ATOM 827 N N . ILE A 1 101 ? 17.848 -17.440 -10.963 1.00 41.00 101 ILE A N 1
ATOM 828 C CA . ILE A 1 101 ? 19.164 -17.015 -10.461 1.00 41.00 101 ILE A CA 1
ATOM 829 C C . ILE A 1 101 ? 19.419 -17.230 -8.964 1.00 41.00 101 ILE A C 1
ATOM 831 O O . ILE A 1 101 ? 19.368 -16.333 -8.129 1.00 41.00 101 ILE A O 1
ATOM 835 N N . TYR A 1 102 ? 19.905 -18.439 -8.676 1.00 37.06 102 TYR A N 1
ATOM 836 C CA . TYR A 1 102 ? 20.958 -18.628 -7.686 1.00 37.06 102 TYR A CA 1
ATOM 837 C C . TYR A 1 102 ? 22.309 -18.470 -8.392 1.00 37.06 102 TYR A C 1
ATOM 839 O O . TYR A 1 102 ? 22.706 -19.343 -9.159 1.00 37.06 102 TYR A O 1
ATOM 847 N N . LEU A 1 103 ? 23.040 -17.390 -8.123 1.00 35.12 103 LEU A N 1
ATOM 848 C CA . LEU A 1 103 ? 24.493 -17.395 -8.297 1.00 35.12 103 LEU A CA 1
ATOM 849 C C . LEU A 1 103 ? 25.124 -17.040 -6.946 1.00 35.12 103 LEU A C 1
ATOM 851 O O . LEU A 1 103 ? 24.913 -15.925 -6.461 1.00 35.12 103 LEU A O 1
ATOM 855 N N . PRO A 1 104 ? 25.861 -17.952 -6.295 1.00 38.16 104 PRO A N 1
ATOM 856 C CA . PRO A 1 104 ? 26.620 -17.603 -5.110 1.00 38.16 104 PRO A CA 1
ATOM 857 C C . PRO A 1 104 ? 27.986 -17.022 -5.514 1.00 38.16 104 PRO A C 1
ATOM 859 O O . PRO A 1 104 ? 28.827 -17.745 -6.028 1.00 38.16 104 PRO A O 1
ATOM 862 N N . PHE A 1 105 ? 28.211 -15.746 -5.178 1.00 33.31 105 PHE A N 1
ATOM 863 C CA . PHE A 1 105 ? 29.516 -15.169 -4.785 1.00 33.31 105 PHE A CA 1
ATOM 864 C C . PHE A 1 105 ? 30.669 -15.152 -5.841 1.00 33.31 105 PHE A C 1
ATOM 866 O O . PHE A 1 105 ? 30.484 -15.597 -6.969 1.00 33.31 105 PHE A O 1
ATOM 873 N N . PRO A 1 106 ? 31.784 -14.417 -5.609 1.00 42.06 106 PRO A N 1
ATOM 874 C CA . PRO A 1 106 ? 32.296 -13.401 -6.515 1.00 42.06 106 PRO A CA 1
ATOM 875 C C . PRO A 1 106 ? 33.408 -13.948 -7.415 1.00 42.06 106 PRO A C 1
ATOM 877 O O . PRO A 1 106 ? 34.463 -14.399 -6.969 1.00 42.06 106 PRO A O 1
ATOM 880 N N . LEU A 1 107 ? 33.178 -13.843 -8.715 1.00 37.66 107 LEU A N 1
ATOM 881 C CA . LEU A 1 107 ? 34.078 -14.295 -9.762 1.00 37.66 107 LEU A CA 1
ATOM 882 C C . LEU A 1 107 ? 35.140 -13.218 -10.048 1.00 37.66 107 LEU A C 1
ATOM 884 O O . LEU A 1 107 ? 35.027 -12.465 -11.011 1.00 37.66 107 LEU A O 1
ATOM 888 N N . GLN A 1 108 ? 36.135 -13.079 -9.172 1.00 37.75 108 GLN A N 1
ATOM 889 C CA . GLN A 1 108 ? 37.232 -12.115 -9.374 1.00 37.75 108 GLN A CA 1
ATOM 890 C C . GLN A 1 108 ? 38.639 -12.727 -9.296 1.00 37.75 108 GLN A C 1
ATOM 892 O O . GLN A 1 108 ? 39.611 -11.981 -9.290 1.00 37.75 108 GLN A O 1
ATOM 897 N N . LEU A 1 109 ? 38.783 -14.060 -9.277 1.00 42.38 109 LEU A N 1
ATOM 898 C CA . LEU A 1 109 ? 40.096 -14.697 -9.079 1.00 42.38 109 LEU A CA 1
ATOM 899 C C . LEU A 1 109 ? 40.218 -16.128 -9.647 1.00 42.38 109 LEU A C 1
ATOM 901 O O . LEU A 1 109 ? 40.792 -16.998 -9.001 1.00 42.38 109 LEU A O 1
ATOM 905 N N . MET A 1 110 ? 39.662 -16.407 -10.832 1.00 40.47 110 MET A N 1
ATOM 906 C CA . MET A 1 110 ? 39.836 -17.716 -11.487 1.00 40.47 110 MET A CA 1
ATOM 907 C C . MET A 1 110 ? 40.155 -17.566 -12.974 1.00 40.47 110 MET A C 1
ATOM 909 O O . MET A 1 110 ? 39.491 -16.812 -13.688 1.00 40.47 110 MET A O 1
ATOM 913 N N . ASP A 1 111 ? 41.157 -18.311 -13.431 1.00 51.75 111 ASP A N 1
ATOM 914 C CA . ASP A 1 111 ? 41.656 -18.273 -14.801 1.00 51.75 111 ASP A CA 1
ATOM 915 C C . ASP A 1 111 ? 40.697 -19.014 -15.753 1.00 51.75 111 ASP A C 1
ATOM 917 O O . ASP A 1 111 ? 39.963 -19.929 -15.366 1.00 51.75 111 ASP A O 1
ATOM 921 N N . GLY A 1 112 ? 40.680 -18.621 -17.032 1.00 45.66 112 GLY A N 1
ATOM 922 C CA . GLY A 1 112 ? 39.635 -18.997 -18.002 1.00 45.66 112 GLY A CA 1
ATOM 923 C C . GLY A 1 112 ? 39.448 -20.500 -18.279 1.00 45.66 112 GLY A C 1
ATOM 924 O O . GLY A 1 112 ? 38.446 -20.884 -18.884 1.00 45.66 112 GLY A O 1
ATOM 925 N N . HIS A 1 113 ? 40.374 -21.355 -17.840 1.00 47.47 113 HIS A N 1
ATOM 926 C CA . HIS A 1 113 ? 40.273 -22.810 -17.972 1.00 47.47 113 HIS A CA 1
ATOM 927 C C . HIS A 1 113 ? 39.449 -23.447 -16.836 1.00 47.47 113 HIS A C 1
ATOM 929 O O . HIS A 1 113 ? 38.590 -24.292 -17.098 1.00 47.47 113 HIS A O 1
ATOM 935 N N . ASP A 1 114 ? 39.618 -22.977 -15.597 1.00 43.97 114 ASP A N 1
ATOM 936 C CA . ASP A 1 114 ? 38.858 -23.467 -14.437 1.00 43.97 114 ASP A CA 1
ATOM 937 C C . ASP A 1 114 ? 37.394 -23.024 -14.493 1.00 43.97 114 ASP A C 1
ATOM 939 O O . ASP A 1 114 ? 36.488 -23.754 -14.092 1.00 43.97 114 ASP A O 1
ATOM 943 N N . LEU A 1 115 ? 37.150 -21.863 -15.101 1.00 42.72 115 LEU A N 1
ATOM 944 C CA . LEU A 1 115 ? 35.821 -21.327 -15.386 1.00 42.72 115 LEU A CA 1
ATOM 945 C C . LEU A 1 115 ? 34.990 -22.265 -16.267 1.00 42.72 115 LEU A C 1
ATOM 947 O O . LEU A 1 115 ? 33.808 -22.456 -16.005 1.00 42.72 115 LEU A O 1
ATOM 951 N N . LYS A 1 116 ? 35.600 -22.894 -17.280 1.00 39.34 116 LYS A N 1
ATOM 952 C CA . LYS A 1 116 ? 34.912 -23.851 -18.162 1.00 39.34 116 LYS A CA 1
ATOM 953 C C . LYS A 1 116 ? 34.569 -25.153 -17.445 1.00 39.34 116 LYS A C 1
ATOM 955 O O . LYS A 1 116 ? 33.463 -25.654 -17.619 1.00 39.34 116 LYS A O 1
ATOM 960 N N . MET A 1 117 ? 35.487 -25.683 -16.639 1.00 42.22 117 MET A N 1
ATOM 961 C CA . MET A 1 117 ? 35.257 -26.906 -15.859 1.00 42.22 117 MET A CA 1
ATOM 962 C C . MET A 1 117 ? 34.190 -26.698 -14.785 1.00 42.22 117 MET A C 1
ATOM 964 O O . MET A 1 117 ? 33.297 -27.530 -14.636 1.00 42.22 117 MET A O 1
ATOM 968 N N . LEU A 1 118 ? 34.226 -25.561 -14.088 1.00 43.59 118 LEU A N 1
ATOM 969 C CA . LEU A 1 118 ? 33.200 -25.192 -13.120 1.00 43.59 118 LEU A CA 1
ATOM 970 C C . LEU A 1 118 ? 31.844 -24.985 -13.809 1.00 43.59 118 LEU A C 1
ATOM 972 O O . LEU A 1 118 ? 30.836 -25.480 -13.319 1.00 43.59 118 LEU A O 1
ATOM 976 N N . PHE A 1 119 ? 31.818 -24.321 -14.970 1.00 40.38 119 PHE A N 1
ATOM 977 C CA . PHE A 1 119 ? 30.591 -24.104 -15.739 1.00 40.38 119 PHE A CA 1
ATOM 978 C C . PHE A 1 119 ? 29.982 -25.419 -16.230 1.00 40.38 119 PHE A C 1
ATOM 980 O O . PHE A 1 119 ? 28.779 -25.594 -16.107 1.00 40.38 119 PHE A O 1
ATOM 987 N N . LEU A 1 120 ? 30.790 -26.366 -16.719 1.00 42.72 120 LEU A N 1
ATOM 988 C CA . LEU A 1 120 ? 30.319 -27.688 -17.153 1.00 42.72 120 LEU A CA 1
ATOM 989 C C . LEU A 1 120 ? 29.819 -28.537 -15.976 1.00 42.72 120 LEU A C 1
ATOM 991 O O . LEU A 1 120 ? 28.756 -29.141 -16.065 1.00 42.72 120 LEU A O 1
ATOM 995 N N . CYS A 1 121 ? 30.527 -28.523 -14.846 1.00 44.12 121 CYS A N 1
ATOM 996 C CA . CYS A 1 121 ? 30.130 -29.273 -13.653 1.00 44.12 121 CYS A CA 1
ATOM 997 C C . CYS A 1 121 ? 28.840 -28.709 -13.022 1.00 44.12 121 CYS A C 1
ATOM 999 O O . CYS A 1 121 ? 27.960 -29.460 -12.597 1.00 44.12 121 CYS A O 1
ATOM 1001 N N . LEU A 1 122 ? 28.691 -27.378 -13.022 1.00 40.81 122 LEU A N 1
ATOM 1002 C CA . LEU A 1 122 ? 27.466 -26.692 -12.605 1.00 40.81 122 LEU A CA 1
ATOM 1003 C C . LEU A 1 122 ? 26.327 -26.885 -13.613 1.00 40.81 122 LEU A C 1
ATOM 1005 O O . LEU A 1 122 ? 25.186 -27.014 -13.189 1.00 40.81 122 LEU A O 1
ATOM 1009 N N . TRP A 1 123 ? 26.617 -26.945 -14.914 1.00 43.66 123 TRP A N 1
ATOM 1010 C CA . TRP A 1 123 ? 25.635 -27.205 -15.971 1.00 43.66 123 TRP A CA 1
ATOM 1011 C C . TRP A 1 123 ? 25.056 -28.621 -15.887 1.00 43.66 123 TRP A C 1
ATOM 1013 O O . TRP A 1 123 ? 23.844 -28.798 -16.020 1.00 43.66 123 TRP A O 1
ATOM 1023 N N . ASP A 1 124 ? 25.890 -29.618 -15.596 1.00 44.97 124 ASP A N 1
ATOM 1024 C CA . ASP A 1 124 ? 25.440 -30.999 -15.399 1.00 44.97 124 ASP A CA 1
ATOM 1025 C C . ASP A 1 124 ? 24.628 -31.155 -14.104 1.00 44.97 124 ASP A C 1
ATOM 1027 O O . ASP A 1 124 ? 23.600 -31.829 -14.103 1.00 44.97 124 ASP A O 1
ATOM 1031 N N . HIS A 1 125 ? 25.005 -30.464 -13.020 1.00 46.22 125 HIS A N 1
ATOM 1032 C CA . HIS A 1 125 ? 24.185 -30.405 -11.798 1.00 46.22 125 HIS A CA 1
ATOM 1033 C C . HIS A 1 125 ? 22.880 -29.608 -11.979 1.00 46.22 125 HIS A C 1
ATOM 1035 O O . HIS A 1 125 ? 21.878 -29.918 -11.339 1.00 46.22 125 HIS A O 1
ATOM 1041 N N . TRP A 1 126 ? 22.872 -28.586 -12.841 1.00 43.47 126 TRP A N 1
ATOM 1042 C CA . TRP A 1 126 ? 21.695 -27.764 -13.151 1.00 43.47 126 TRP A CA 1
ATOM 1043 C C . TRP A 1 126 ? 20.662 -28.513 -14.001 1.00 43.47 126 TRP A C 1
ATOM 1045 O O . TRP A 1 126 ? 19.465 -28.251 -13.890 1.00 43.47 126 TRP A O 1
ATOM 1055 N N . ASN A 1 127 ? 21.111 -29.473 -14.813 1.00 43.66 127 ASN A N 1
ATOM 1056 C CA . ASN A 1 127 ? 20.239 -30.353 -15.589 1.00 43.66 127 ASN A CA 1
ATOM 1057 C C . ASN A 1 127 ? 19.788 -31.607 -14.824 1.00 43.66 127 ASN A C 1
ATOM 1059 O O . ASN A 1 127 ? 19.011 -32.379 -15.381 1.00 43.66 127 ASN A O 1
ATOM 1063 N N . ASP A 1 128 ? 20.222 -31.816 -13.572 1.00 55.00 128 ASP A N 1
ATOM 1064 C CA . ASP A 1 128 ? 19.671 -32.868 -12.713 1.00 55.00 128 ASP A CA 1
ATOM 1065 C C . ASP A 1 128 ? 18.348 -32.387 -12.079 1.00 55.00 128 ASP A C 1
ATOM 1067 O O . ASP A 1 128 ? 18.362 -31.595 -11.123 1.00 55.00 128 ASP A O 1
ATOM 1071 N N . PRO A 1 129 ? 17.184 -32.879 -12.551 1.00 47.47 129 PRO A N 1
ATOM 1072 C CA . PRO A 1 129 ? 15.889 -32.472 -12.015 1.00 47.47 129 PRO A CA 1
ATOM 1073 C C . PRO A 1 129 ? 15.749 -32.785 -10.516 1.00 47.47 129 PRO A C 1
ATOM 1075 O O . PRO A 1 129 ? 15.062 -32.058 -9.799 1.00 47.47 129 PRO A O 1
ATOM 1078 N N . VAL A 1 130 ? 16.448 -33.803 -10.000 1.00 61.78 130 VAL A N 1
ATOM 1079 C CA . VAL A 1 130 ? 16.382 -34.210 -8.588 1.00 61.78 130 VAL A CA 1
ATOM 1080 C C . VAL A 1 130 ? 17.201 -33.274 -7.690 1.00 61.78 130 VAL A C 1
ATOM 1082 O O . VAL A 1 130 ? 16.855 -33.058 -6.521 1.00 61.78 130 VAL A O 1
ATOM 1085 N N . PHE A 1 131 ? 18.297 -32.706 -8.199 1.00 52.53 131 PHE A N 1
ATOM 1086 C CA . PHE A 1 131 ? 19.084 -31.699 -7.483 1.00 52.53 131 PHE A CA 1
ATOM 1087 C C . PHE A 1 131 ? 18.324 -30.372 -7.390 1.00 52.53 131 PHE A C 1
ATOM 1089 O O . PHE A 1 131 ? 18.173 -29.831 -6.289 1.00 52.53 131 PHE A O 1
ATOM 1096 N N . VAL A 1 132 ? 17.761 -29.910 -8.512 1.00 49.06 132 VAL A N 1
ATOM 1097 C CA . VAL A 1 132 ? 16.923 -28.703 -8.579 1.00 49.06 132 VAL A CA 1
ATOM 1098 C C . VAL A 1 132 ? 15.729 -28.822 -7.632 1.00 49.06 132 VAL A C 1
ATOM 1100 O O . VAL A 1 132 ? 15.467 -27.906 -6.854 1.00 49.06 132 VAL A O 1
ATOM 1103 N N . GLU A 1 133 ? 15.056 -29.972 -7.604 1.00 46.28 133 GLU A N 1
ATOM 1104 C CA . GLU A 1 133 ? 13.906 -30.205 -6.727 1.00 46.28 133 GLU A CA 1
ATOM 1105 C C . GLU A 1 133 ? 14.287 -30.278 -5.237 1.00 46.28 133 GLU A C 1
ATOM 1107 O O . GLU A 1 133 ? 13.583 -29.733 -4.387 1.00 46.28 133 GLU A O 1
ATOM 1112 N N . ARG A 1 134 ? 15.445 -30.855 -4.883 1.00 49.81 134 ARG A N 1
ATOM 1113 C CA . ARG A 1 134 ? 15.935 -30.861 -3.488 1.00 49.81 134 ARG A CA 1
ATOM 1114 C C . ARG A 1 134 ? 16.351 -29.485 -2.988 1.00 49.81 134 ARG A C 1
ATOM 1116 O O . ARG A 1 134 ? 16.079 -29.162 -1.829 1.00 49.81 134 ARG A O 1
ATOM 1123 N N . VAL A 1 135 ? 17.023 -28.696 -3.822 1.00 47.91 135 VAL A N 1
ATOM 1124 C CA . VAL A 1 135 ? 17.383 -27.310 -3.491 1.00 47.91 135 VAL A CA 1
ATOM 1125 C C . VAL A 1 135 ? 16.115 -26.469 -3.379 1.00 47.91 135 VAL A C 1
ATOM 1127 O O . VAL A 1 135 ? 15.961 -25.762 -2.388 1.00 47.91 135 VAL A O 1
ATOM 1130 N N . ARG A 1 136 ? 15.158 -26.635 -4.300 1.00 42.97 136 ARG A N 1
ATOM 1131 C CA . ARG A 1 136 ? 13.831 -26.008 -4.248 1.00 42.97 136 ARG A CA 1
ATOM 1132 C C . ARG A 1 136 ? 13.105 -26.329 -2.943 1.00 42.97 136 ARG A C 1
ATOM 1134 O O . ARG A 1 136 ? 12.746 -25.415 -2.216 1.00 42.97 136 ARG A O 1
ATOM 1141 N N . LEU A 1 137 ? 12.978 -27.603 -2.570 1.00 43.34 137 LEU A N 1
ATOM 1142 C CA . LEU A 1 137 ? 12.280 -28.020 -1.345 1.00 43.34 137 LEU A CA 1
ATOM 1143 C C . LEU A 1 137 ? 12.969 -27.535 -0.058 1.00 43.34 137 LEU A C 1
ATOM 1145 O O . LEU A 1 137 ? 12.296 -27.123 0.890 1.00 43.34 137 LEU A O 1
ATOM 1149 N N . LYS A 1 138 ? 14.308 -27.549 -0.003 1.00 45.00 138 LYS A N 1
ATOM 1150 C CA . LYS A 1 138 ? 15.059 -27.041 1.161 1.00 45.00 138 LYS A CA 1
ATOM 1151 C C . LYS A 1 138 ? 14.985 -25.519 1.276 1.00 45.00 138 LYS A C 1
ATOM 1153 O O . LYS A 1 138 ? 14.804 -25.019 2.385 1.00 45.00 138 LYS A O 1
ATOM 1158 N N . SER A 1 139 ? 15.085 -24.804 0.158 1.00 39.72 139 SER A N 1
ATOM 1159 C CA . SER A 1 139 ? 14.923 -23.351 0.096 1.00 39.72 139 SER A CA 1
ATOM 1160 C C . SER A 1 139 ? 13.504 -22.944 0.467 1.00 39.72 139 SER A C 1
ATOM 1162 O O . SER A 1 139 ? 13.352 -22.098 1.338 1.00 39.72 139 SER A O 1
ATOM 1164 N N . MET A 1 140 ? 12.481 -23.619 -0.065 1.00 35.53 140 MET A N 1
ATOM 1165 C CA . MET A 1 140 ? 11.079 -23.402 0.300 1.00 35.53 140 MET A CA 1
ATOM 1166 C C . MET A 1 140 ? 10.846 -23.635 1.793 1.00 35.53 140 MET A C 1
ATOM 1168 O O . MET A 1 140 ? 10.272 -22.778 2.449 1.00 35.53 140 MET A O 1
ATOM 1172 N N . SER A 1 141 ? 11.358 -24.726 2.375 1.00 43.00 141 SER A N 1
ATOM 1173 C CA . SER A 1 141 ? 11.210 -24.990 3.815 1.00 43.00 141 SER A CA 1
ATOM 1174 C C . SER A 1 141 ? 11.948 -23.968 4.690 1.00 43.00 141 SER A C 1
ATOM 1176 O O . SER A 1 141 ? 11.450 -23.571 5.746 1.00 43.00 141 SER A O 1
ATOM 1178 N N . ALA A 1 142 ? 13.136 -23.522 4.274 1.00 44.88 142 ALA A N 1
ATOM 1179 C CA . ALA A 1 142 ? 13.906 -22.504 4.985 1.00 44.88 142 ALA A CA 1
ATOM 1180 C C . ALA A 1 142 ? 13.259 -21.118 4.872 1.00 44.88 142 ALA A C 1
ATOM 1182 O O . ALA A 1 142 ? 13.184 -20.404 5.871 1.00 44.88 142 ALA A O 1
ATOM 1183 N N . MET A 1 143 ? 12.745 -20.762 3.693 1.00 39.47 143 MET A N 1
ATOM 1184 C CA . MET A 1 143 ? 12.035 -19.512 3.442 1.00 39.47 143 MET A CA 1
ATOM 1185 C C . MET A 1 143 ? 10.682 -19.519 4.152 1.00 39.47 143 MET A C 1
ATOM 1187 O O . MET A 1 143 ? 10.350 -18.547 4.808 1.00 39.47 143 MET A O 1
ATOM 1191 N N . GLU A 1 144 ? 9.946 -20.628 4.142 1.00 43.78 144 GLU A N 1
ATOM 1192 C CA . GLU A 1 144 ? 8.704 -20.813 4.894 1.00 43.78 144 GLU A CA 1
ATOM 1193 C C . GLU A 1 144 ? 8.952 -20.732 6.402 1.00 43.78 144 GLU A C 1
ATOM 1195 O O . GLU A 1 144 ? 8.212 -20.046 7.100 1.00 43.78 144 GLU A O 1
ATOM 1200 N N . LYS A 1 145 ? 10.029 -21.329 6.928 1.00 47.34 145 LYS A N 1
ATOM 1201 C CA . LYS A 1 145 ? 10.433 -21.154 8.336 1.00 47.34 145 LYS A CA 1
ATOM 1202 C C . LYS A 1 145 ? 10.833 -19.716 8.645 1.00 47.34 145 LYS A C 1
ATOM 1204 O O . LYS A 1 145 ? 10.399 -19.186 9.665 1.00 47.34 145 LYS A O 1
ATOM 1209 N N . LEU A 1 146 ? 11.615 -19.074 7.777 1.00 45.50 146 LEU A N 1
ATOM 1210 C CA . LEU A 1 146 ? 11.985 -17.667 7.904 1.00 45.50 146 LEU A CA 1
ATOM 1211 C C . LEU A 1 146 ? 10.723 -16.801 7.903 1.00 45.50 146 LEU A C 1
ATOM 1213 O O . LEU A 1 146 ? 10.543 -16.022 8.822 1.00 45.50 146 LEU A O 1
ATOM 1217 N N . PHE A 1 147 ? 9.794 -17.006 6.974 1.00 44.50 147 PHE A N 1
ATOM 1218 C CA . PHE A 1 147 ? 8.521 -16.295 6.879 1.00 44.50 147 PHE A CA 1
ATOM 1219 C C . PHE A 1 147 ? 7.593 -16.571 8.048 1.00 44.50 147 PHE A C 1
ATOM 1221 O O . PHE A 1 147 ? 6.953 -15.651 8.541 1.00 44.50 147 PHE A O 1
ATOM 1228 N N . THR A 1 148 ? 7.533 -17.805 8.534 1.00 44.31 148 THR A N 1
ATOM 1229 C CA . THR A 1 148 ? 6.739 -18.157 9.712 1.00 44.31 148 THR A CA 1
ATOM 1230 C C . THR A 1 148 ? 7.316 -17.477 10.951 1.00 44.31 148 THR A C 1
ATOM 1232 O O . THR A 1 148 ? 6.566 -16.960 11.776 1.00 44.31 148 THR A O 1
ATOM 1235 N N . ASN A 1 149 ? 8.643 -17.394 11.060 1.00 43.09 149 ASN A N 1
ATOM 1236 C CA . ASN A 1 149 ? 9.327 -16.675 12.132 1.00 43.09 149 ASN A CA 1
ATOM 1237 C C . ASN A 1 149 ? 9.214 -15.144 11.976 1.00 43.09 149 ASN A C 1
ATOM 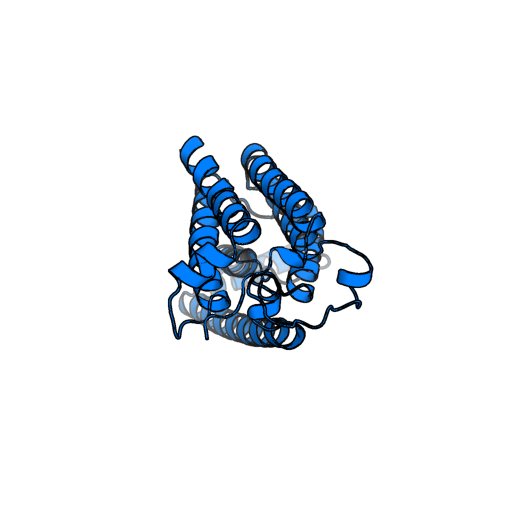1239 O O . ASN A 1 149 ? 9.004 -14.448 12.965 1.00 43.09 149 ASN A O 1
ATOM 1243 N N . LEU A 1 150 ? 9.251 -14.620 10.749 1.00 42.94 150 LEU A N 1
ATOM 1244 C CA . LEU A 1 150 ? 9.059 -13.201 10.425 1.00 42.94 150 LEU A CA 1
ATOM 1245 C C . LEU A 1 150 ? 7.610 -12.759 10.687 1.00 42.94 150 LEU A C 1
ATOM 1247 O O . LEU A 1 150 ? 7.385 -11.694 11.257 1.00 42.94 150 LEU A O 1
ATOM 1251 N N . ARG A 1 151 ? 6.627 -13.605 10.351 1.00 42.78 151 ARG A N 1
ATOM 1252 C CA . ARG A 1 151 ? 5.200 -13.408 10.648 1.00 42.78 151 ARG A CA 1
ATOM 1253 C C . ARG A 1 151 ? 4.955 -13.403 12.153 1.00 42.78 151 ARG A C 1
ATOM 1255 O O . ARG A 1 151 ? 4.254 -12.525 12.640 1.00 42.78 151 ARG A O 1
ATOM 1262 N N . LYS A 1 152 ? 5.590 -14.320 12.893 1.00 40.66 152 LYS A N 1
ATOM 1263 C CA . LYS A 1 152 ? 5.561 -14.334 14.365 1.00 40.66 152 LYS A CA 1
ATOM 1264 C C . LYS A 1 152 ? 6.180 -13.067 14.971 1.00 40.66 152 LYS A C 1
ATOM 1266 O O . LYS A 1 152 ? 5.637 -12.560 15.943 1.00 40.66 152 LYS A O 1
ATOM 1271 N N . GLY A 1 153 ? 7.257 -12.531 14.389 1.00 39.34 153 GLY A N 1
ATOM 1272 C CA . GLY A 1 153 ? 7.922 -11.307 14.861 1.00 39.34 153 GLY A CA 1
ATOM 1273 C C . GLY A 1 153 ? 7.103 -10.024 14.669 1.00 39.34 153 GLY A C 1
ATOM 1274 O O . GLY A 1 153 ? 7.004 -9.223 15.593 1.00 39.34 153 GLY A O 1
ATOM 1275 N N . ALA A 1 154 ? 6.459 -9.845 13.510 1.00 40.47 154 ALA A N 1
ATOM 1276 C CA . ALA A 1 154 ? 5.620 -8.671 13.230 1.00 40.47 154 ALA A CA 1
ATOM 1277 C C . ALA A 1 154 ? 4.333 -8.642 14.080 1.00 40.47 154 ALA A C 1
ATOM 1279 O O . ALA A 1 154 ? 3.904 -7.588 14.547 1.00 40.47 154 ALA A O 1
ATOM 1280 N N . GLN A 1 155 ? 3.746 -9.813 14.346 1.00 43.81 155 GLN A N 1
ATOM 1281 C CA . GLN A 1 155 ? 2.582 -9.947 15.228 1.00 43.81 155 GLN A CA 1
ATOM 1282 C C . GLN A 1 155 ? 2.917 -9.685 16.707 1.00 43.81 155 GLN A C 1
ATOM 1284 O O . GLN A 1 155 ? 2.007 -9.388 17.479 1.00 43.81 155 GLN A O 1
ATOM 1289 N N . LEU A 1 156 ? 4.199 -9.758 17.091 1.00 40.84 156 LEU A N 1
ATOM 1290 C CA . LEU A 1 156 ? 4.660 -9.622 18.475 1.00 40.84 156 LEU A CA 1
ATOM 1291 C C . LEU A 1 156 ? 4.706 -8.169 18.983 1.00 40.84 156 LEU A C 1
ATOM 1293 O O . LEU A 1 156 ? 4.682 -7.969 20.192 1.00 40.84 156 LEU A O 1
ATOM 1297 N N . LEU A 1 157 ? 4.783 -7.171 18.091 1.00 43.81 157 LEU A N 1
ATOM 1298 C CA . LEU A 1 157 ? 4.958 -5.761 18.481 1.00 43.81 157 LEU A CA 1
ATOM 1299 C C . LEU A 1 157 ? 3.647 -4.956 18.518 1.00 43.81 157 LEU A C 1
ATOM 1301 O O . LEU A 1 157 ? 3.507 -4.077 19.361 1.00 43.81 157 LEU A O 1
ATOM 1305 N N . LEU A 1 158 ? 2.682 -5.251 17.637 1.00 47.69 158 LEU A N 1
ATOM 1306 C CA . LEU A 1 158 ? 1.427 -4.482 17.501 1.00 47.69 158 LEU A CA 1
ATOM 1307 C C . LEU A 1 158 ? 0.151 -5.354 17.458 1.00 47.69 158 LEU A C 1
ATOM 1309 O O . LEU A 1 158 ? -0.958 -4.849 17.651 1.00 47.69 158 LEU A O 1
ATOM 1313 N N . GLY A 1 159 ? 0.285 -6.666 17.219 1.00 56.59 159 GLY A N 1
ATOM 1314 C CA . GLY A 1 159 ? -0.840 -7.572 16.965 1.00 56.59 159 GLY A CA 1
ATOM 1315 C C . GLY A 1 159 ? -1.623 -7.242 15.681 1.00 56.59 159 GLY A C 1
ATOM 1316 O O . GLY A 1 159 ? -1.451 -6.195 15.065 1.00 56.59 159 GLY A O 1
ATOM 1317 N N . GLU A 1 160 ? -2.545 -8.122 15.277 1.00 57.03 160 GLU A N 1
ATOM 1318 C CA . GLU A 1 160 ? -3.412 -7.902 14.096 1.00 57.03 160 GLU A CA 1
ATOM 1319 C C . GLU A 1 160 ? -4.220 -6.595 14.206 1.00 57.03 160 GLU A C 1
ATOM 1321 O O . GLU A 1 160 ? -4.502 -5.929 13.218 1.00 57.03 160 GLU A O 1
ATOM 1326 N N . SER A 1 161 ? -4.537 -6.181 15.432 1.00 55.34 161 SER A N 1
ATOM 1327 C CA . SER A 1 161 ? -5.282 -4.950 15.690 1.00 55.34 161 SER A CA 1
ATOM 1328 C C . SER A 1 161 ? -4.455 -3.686 15.449 1.00 55.34 161 SER A C 1
ATOM 1330 O O . SER A 1 161 ? -5.006 -2.705 14.958 1.00 55.34 161 SER A O 1
ATOM 1332 N N . GLY A 1 162 ? -3.153 -3.687 15.757 1.00 57.09 162 GLY A N 1
ATOM 1333 C CA . GLY A 1 162 ? -2.295 -2.520 15.530 1.00 57.09 162 GLY A CA 1
ATOM 1334 C C . GLY A 1 162 ? -1.949 -2.310 14.060 1.00 57.09 162 GLY A C 1
ATOM 1335 O O . GLY A 1 162 ? -1.762 -1.177 13.637 1.00 57.09 162 GLY A O 1
ATOM 1336 N N . THR A 1 163 ? -1.960 -3.381 13.264 1.00 60.16 163 THR A N 1
ATOM 1337 C CA . THR A 1 163 ? -1.748 -3.312 11.810 1.00 60.16 163 THR A CA 1
ATOM 1338 C C . THR A 1 163 ? -3.017 -2.930 11.033 1.00 60.16 163 THR A C 1
ATOM 1340 O O . THR A 1 163 ? -2.922 -2.285 9.993 1.00 60.16 163 THR A O 1
ATOM 1343 N N . TYR A 1 164 ? -4.209 -3.309 11.511 1.00 59.94 164 TYR A N 1
ATOM 1344 C CA . TYR A 1 164 ? -5.474 -3.169 10.769 1.00 59.94 164 TYR A CA 1
ATOM 1345 C C . TYR A 1 164 ? -6.482 -2.251 11.467 1.00 59.94 164 TYR A C 1
ATOM 1347 O O . TYR A 1 164 ? -7.537 -2.700 11.915 1.00 59.94 164 TYR A O 1
ATOM 1355 N N . TYR A 1 165 ? -6.153 -0.958 11.556 1.00 72.25 165 TYR A N 1
ATOM 1356 C CA . TYR A 1 165 ? -7.043 0.105 12.052 1.00 72.25 165 TYR A CA 1
ATOM 1357 C C . TYR A 1 165 ? -7.758 -0.205 13.378 1.00 72.25 165 TYR A C 1
ATOM 1359 O O . TYR A 1 165 ? -8.836 0.326 13.639 1.00 72.25 165 TYR A O 1
ATOM 1367 N N . GLY A 1 166 ? -7.184 -1.025 14.261 1.00 71.69 166 GLY A N 1
ATOM 1368 C CA . GLY A 1 166 ? -7.869 -1.427 15.490 1.00 71.69 166 GLY A CA 1
ATOM 1369 C C . GLY A 1 166 ? -8.212 -0.240 16.390 1.00 71.69 166 GLY A C 1
ATOM 1370 O O . GLY A 1 166 ? -9.267 -0.250 17.019 1.00 71.69 166 GLY A O 1
ATOM 1371 N N . VAL A 1 167 ? -7.407 0.827 16.350 1.00 80.75 167 VAL A N 1
ATOM 1372 C CA . VAL A 1 167 ? -7.719 2.121 16.978 1.00 80.75 167 VAL A CA 1
ATOM 1373 C C . VAL A 1 167 ? -9.043 2.706 16.455 1.00 80.75 167 VAL A C 1
ATOM 1375 O O . VAL A 1 167 ? -9.869 3.160 17.246 1.00 80.75 167 VAL A O 1
ATOM 1378 N N . ARG A 1 168 ? -9.305 2.635 15.140 1.00 83.44 168 ARG A N 1
ATOM 1379 C CA . ARG A 1 168 ? -10.576 3.076 14.528 1.00 83.44 168 ARG A CA 1
ATOM 1380 C C . ARG A 1 168 ? -11.755 2.204 14.945 1.00 83.44 168 ARG A C 1
ATOM 1382 O O . ARG A 1 168 ? -12.873 2.705 15.004 1.00 83.44 168 ARG A O 1
ATOM 1389 N N . PHE A 1 169 ? -11.516 0.938 15.276 1.00 83.88 169 PHE A N 1
ATOM 1390 C CA . PHE A 1 169 ? -12.536 0.003 15.763 1.00 83.88 169 PHE A CA 1
ATOM 1391 C C . PHE A 1 169 ? -12.670 -0.020 17.295 1.00 83.88 169 PHE A C 1
ATOM 1393 O O . PHE A 1 169 ? -13.224 -0.966 17.852 1.00 83.88 169 PHE A O 1
ATOM 1400 N N . GLY A 1 170 ? -12.154 1.005 17.981 1.00 77.88 170 GLY A N 1
ATOM 1401 C CA . GLY A 1 170 ? -12.324 1.181 19.424 1.00 77.88 170 GLY A CA 1
ATOM 1402 C C . GLY A 1 170 ? -11.390 0.331 20.287 1.00 77.88 170 GLY A C 1
ATOM 1403 O O . GLY A 1 170 ? -11.580 0.265 21.501 1.00 77.88 170 GLY A O 1
ATOM 1404 N N . LYS A 1 171 ? -10.372 -0.316 19.702 1.00 79.56 171 LYS A N 1
ATOM 1405 C CA . LYS A 1 171 ? -9.349 -1.041 20.466 1.00 79.56 171 LYS A CA 1
ATOM 1406 C C . LYS A 1 171 ? -8.308 -0.066 21.006 1.00 79.56 171 LYS A C 1
ATOM 1408 O O . LYS A 1 171 ? -7.871 0.845 20.307 1.00 79.56 171 LYS A O 1
ATOM 1413 N N . ASN A 1 172 ? -7.883 -0.288 22.246 1.00 74.69 172 ASN A N 1
ATOM 1414 C CA . ASN A 1 172 ? -6.777 0.456 22.830 1.00 74.69 172 ASN A CA 1
ATOM 1415 C C . ASN A 1 172 ? -5.455 -0.188 22.394 1.00 74.69 172 ASN A C 1
ATOM 1417 O O . ASN A 1 172 ? -5.208 -1.351 22.712 1.00 74.69 172 ASN A O 1
ATOM 1421 N N . ILE A 1 173 ? -4.646 0.545 21.631 1.00 71.62 173 ILE A N 1
ATOM 1422 C CA . ILE A 1 173 ? -3.389 0.051 21.061 1.00 71.62 173 ILE A CA 1
ATOM 1423 C C . ILE A 1 173 ? -2.259 0.942 21.569 1.00 71.62 173 ILE A C 1
ATOM 1425 O O . ILE A 1 173 ? -2.343 2.160 21.401 1.00 71.62 173 ILE A O 1
ATOM 1429 N N . PRO A 1 174 ? -1.218 0.373 22.200 1.00 66.38 174 PRO A N 1
ATOM 1430 C CA . PRO A 1 174 ? -0.077 1.155 22.643 1.00 66.38 174 PRO A CA 1
ATOM 1431 C C . PRO A 1 174 ? 0.666 1.713 21.425 1.00 66.38 174 PRO A C 1
ATOM 1433 O O . PRO A 1 174 ? 1.070 0.965 20.535 1.00 66.38 174 PRO A O 1
ATOM 1436 N N . TRP A 1 175 ? 0.840 3.033 21.384 1.00 63.44 175 TRP A N 1
ATOM 1437 C CA . TRP A 1 175 ? 1.646 3.683 20.356 1.00 63.44 175 TRP A CA 1
ATOM 1438 C C . TRP A 1 175 ? 3.122 3.350 20.565 1.00 63.44 175 TRP A C 1
ATOM 1440 O O . TRP A 1 175 ? 3.662 3.537 21.655 1.00 63.44 175 TRP A O 1
ATOM 1450 N N . VAL A 1 176 ? 3.778 2.875 19.509 1.00 65.75 176 VAL A N 1
ATOM 1451 C CA . VAL A 1 176 ? 5.219 2.616 19.507 1.00 65.75 176 VAL A CA 1
ATOM 1452 C C . VAL A 1 176 ? 5.927 3.896 19.075 1.00 65.75 176 VAL A C 1
ATOM 1454 O O . VAL A 1 176 ? 5.673 4.408 17.990 1.00 65.75 176 VAL A O 1
ATOM 1457 N N . THR A 1 177 ? 6.813 4.419 19.918 1.00 70.44 177 THR A N 1
ATOM 1458 C CA . THR A 1 177 ? 7.631 5.612 19.627 1.00 70.44 177 THR A CA 1
ATOM 1459 C C . THR A 1 177 ? 9.057 5.261 19.214 1.00 70.44 177 THR A C 1
ATOM 1461 O O . THR A 1 177 ? 9.840 6.133 18.848 1.00 70.44 177 THR A O 1
ATOM 1464 N N . GLU A 1 178 ? 9.409 3.979 19.258 1.00 72.31 178 GLU A N 1
ATOM 1465 C CA . GLU A 1 178 ? 10.703 3.496 18.805 1.00 72.31 178 GLU A CA 1
ATOM 1466 C C . GLU A 1 178 ? 10.830 3.585 17.280 1.00 72.31 178 GLU A C 1
ATOM 1468 O O . GLU A 1 178 ? 9.854 3.719 16.534 1.00 72.31 178 GLU A O 1
ATOM 1473 N N . PHE A 1 179 ? 12.066 3.504 16.794 1.00 67.19 179 PHE A N 1
ATOM 1474 C CA . PHE A 1 179 ? 12.325 3.436 15.363 1.00 67.19 179 PHE A CA 1
ATOM 1475 C C . PHE A 1 179 ? 11.571 2.240 14.737 1.00 67.19 179 PHE A C 1
ATOM 1477 O O . PHE A 1 179 ? 11.694 1.117 15.239 1.00 67.19 179 PHE A O 1
ATOM 1484 N N . PRO A 1 180 ? 10.853 2.421 13.609 1.00 67.00 180 PRO A N 1
ATOM 1485 C CA . PRO A 1 180 ? 10.877 3.572 12.699 1.00 67.00 180 PRO A CA 1
ATOM 1486 C C . PRO A 1 180 ? 9.840 4.669 12.987 1.00 67.00 180 PRO A C 1
ATOM 1488 O O . PRO A 1 180 ? 9.980 5.761 12.442 1.00 67.00 180 PRO A O 1
ATOM 1491 N N . PHE A 1 181 ? 8.843 4.420 13.839 1.00 67.44 181 PHE A N 1
ATOM 1492 C CA . PHE A 1 181 ? 7.733 5.347 14.108 1.00 67.44 181 PHE A CA 1
ATOM 1493 C C . PHE A 1 181 ? 8.161 6.641 14.819 1.00 67.44 181 PHE A C 1
ATOM 1495 O O . PHE A 1 181 ? 7.551 7.684 14.617 1.00 67.44 181 PHE A O 1
ATOM 1502 N N . GLY A 1 182 ? 9.246 6.612 15.601 1.00 71.00 182 GLY A N 1
ATOM 1503 C CA . GLY A 1 182 ? 9.815 7.820 16.220 1.00 71.00 182 GLY A CA 1
ATOM 1504 C C . GLY A 1 182 ? 10.551 8.765 15.263 1.00 71.00 182 GLY A C 1
ATOM 1505 O O . GLY A 1 182 ? 10.910 9.870 15.659 1.00 71.00 182 GLY A O 1
ATOM 1506 N N . VAL A 1 183 ? 10.816 8.335 14.024 1.00 79.00 183 VAL A N 1
ATOM 1507 C CA . VAL A 1 183 ? 11.624 9.086 13.040 1.00 79.00 183 VAL A CA 1
ATOM 1508 C C . VAL A 1 183 ? 10.843 9.363 11.757 1.00 79.00 183 VAL A C 1
ATOM 1510 O O . VAL A 1 183 ? 11.028 10.400 11.125 1.00 79.00 183 VAL A O 1
ATOM 1513 N N . ILE A 1 184 ? 9.971 8.438 11.363 1.00 80.44 184 ILE A N 1
ATOM 1514 C CA . ILE A 1 184 ? 9.164 8.499 10.148 1.00 80.44 184 ILE A CA 1
ATOM 1515 C C . ILE A 1 184 ? 7.701 8.422 10.579 1.00 80.44 184 ILE A C 1
ATOM 1517 O O . ILE A 1 184 ? 7.331 7.473 11.261 1.00 80.44 184 ILE A O 1
ATOM 1521 N N . SER A 1 185 ? 6.871 9.378 10.151 1.00 79.62 185 SER A N 1
ATOM 1522 C CA . SER A 1 185 ? 5.444 9.414 10.515 1.00 79.62 185 SER A CA 1
ATOM 1523 C C . SER A 1 185 ? 4.686 8.165 10.057 1.00 79.62 185 SER A C 1
ATOM 1525 O O . SER A 1 185 ? 3.862 7.632 10.787 1.00 79.62 185 SER A O 1
ATOM 1527 N N . ASP A 1 186 ? 5.012 7.678 8.857 1.00 83.06 186 ASP A N 1
ATOM 1528 C CA . ASP A 1 186 ? 4.262 6.645 8.141 1.00 83.06 186 ASP A CA 1
ATOM 1529 C C . ASP A 1 186 ? 5.194 5.573 7.540 1.00 83.06 186 ASP A C 1
ATOM 1531 O O . ASP A 1 186 ? 5.293 5.416 6.314 1.00 83.06 186 ASP A O 1
ATOM 1535 N N . PRO A 1 187 ? 5.936 4.823 8.372 1.00 81.81 187 PRO A N 1
ATOM 1536 C CA . PRO A 1 187 ? 7.008 3.948 7.902 1.00 81.81 187 PRO A CA 1
ATOM 1537 C C . PRO A 1 187 ? 6.509 2.824 6.986 1.00 81.81 187 PRO A C 1
ATOM 1539 O O . PRO A 1 187 ? 7.221 2.435 6.062 1.00 81.81 187 PRO A O 1
ATOM 1542 N N . GLN A 1 188 ? 5.270 2.360 7.173 1.00 81.31 188 GLN A N 1
ATOM 1543 C CA . GLN A 1 188 ? 4.602 1.386 6.300 1.00 81.31 188 GLN A CA 1
ATOM 1544 C C . GLN A 1 188 ? 4.386 1.905 4.870 1.00 81.31 188 GLN A C 1
ATOM 1546 O O . GLN A 1 188 ? 4.602 1.190 3.886 1.00 81.31 188 GLN A O 1
ATOM 1551 N N . TYR A 1 189 ? 3.986 3.171 4.734 1.00 86.12 189 TYR A N 1
ATOM 1552 C CA . TYR A 1 189 ? 3.745 3.792 3.439 1.00 86.12 189 TYR A CA 1
ATOM 1553 C C . TYR A 1 189 ? 5.069 4.126 2.759 1.00 86.12 189 TYR A C 1
ATOM 1555 O O . TYR A 1 189 ? 5.252 3.795 1.588 1.00 86.12 189 TYR A O 1
ATOM 1563 N N . VAL A 1 190 ? 6.035 4.671 3.503 1.00 88.56 190 VAL A N 1
ATOM 1564 C CA . VAL A 1 190 ? 7.389 4.949 2.995 1.00 88.56 190 VAL A CA 1
ATOM 1565 C C . VAL A 1 190 ? 8.085 3.663 2.541 1.00 88.56 190 VAL A C 1
ATOM 1567 O O . VAL A 1 190 ? 8.645 3.615 1.442 1.00 88.56 190 VAL A O 1
ATOM 1570 N N . GLY A 1 191 ? 8.004 2.595 3.338 1.00 85.62 191 GLY A N 1
ATOM 1571 C CA . GLY A 1 191 ? 8.574 1.289 3.006 1.00 85.62 191 GLY A CA 1
ATOM 1572 C C . GLY A 1 191 ? 7.959 0.677 1.748 1.00 85.62 191 GLY A C 1
ATOM 1573 O O . GLY A 1 191 ? 8.668 0.213 0.845 1.00 85.62 191 GLY A O 1
ATOM 1574 N N . SER A 1 192 ? 6.633 0.749 1.633 1.00 86.06 192 SER A N 1
ATOM 1575 C CA . SER A 1 192 ? 5.898 0.288 0.454 1.00 86.06 192 SER A CA 1
ATOM 1576 C C . SER A 1 192 ? 6.209 1.109 -0.802 1.00 86.06 192 SER A C 1
ATOM 1578 O O . SER A 1 192 ? 6.443 0.521 -1.857 1.00 86.06 192 SER A O 1
ATOM 1580 N N . ILE A 1 193 ? 6.275 2.442 -0.703 1.00 90.31 193 ILE A N 1
ATOM 1581 C CA . ILE A 1 193 ? 6.650 3.331 -1.817 1.00 90.31 193 ILE A CA 1
ATOM 1582 C C . ILE A 1 193 ? 8.074 3.022 -2.284 1.00 90.31 193 ILE A C 1
ATOM 1584 O O . ILE A 1 193 ? 8.293 2.824 -3.476 1.00 90.31 193 ILE A O 1
ATOM 1588 N N . THR A 1 194 ? 9.028 2.902 -1.359 1.00 88.44 194 THR A N 1
ATOM 1589 C CA . THR A 1 194 ? 10.427 2.591 -1.700 1.00 88.44 194 THR A CA 1
ATOM 1590 C C . THR A 1 194 ? 10.536 1.236 -2.406 1.00 88.44 194 THR A C 1
ATOM 1592 O O . THR A 1 194 ? 11.233 1.109 -3.412 1.00 88.44 194 THR A O 1
ATOM 1595 N N . SER A 1 195 ? 9.781 0.236 -1.939 1.00 86.06 195 SER A N 1
ATOM 1596 C CA . SER A 1 195 ? 9.740 -1.092 -2.566 1.00 86.06 195 SER A CA 1
ATOM 1597 C C . SER A 1 195 ? 9.167 -1.051 -3.989 1.00 86.06 195 SER A C 1
ATOM 1599 O O . SER A 1 195 ? 9.654 -1.759 -4.868 1.00 86.06 195 SER A O 1
ATOM 1601 N N . LEU A 1 196 ? 8.160 -0.207 -4.241 1.00 88.06 196 LEU A N 1
ATOM 1602 C CA . LEU A 1 196 ? 7.609 0.003 -5.584 1.00 88.06 196 LEU A CA 1
ATOM 1603 C C . LEU A 1 196 ? 8.598 0.725 -6.501 1.00 88.06 196 LEU A C 1
ATOM 1605 O O . LEU A 1 196 ? 8.740 0.340 -7.659 1.00 88.06 196 LEU A O 1
ATOM 1609 N N . LEU A 1 197 ? 9.312 1.730 -5.985 1.00 90.69 197 LEU A N 1
ATOM 1610 C CA . LEU A 1 197 ? 10.344 2.446 -6.739 1.00 90.69 197 LEU A CA 1
ATOM 1611 C C . LEU A 1 197 ? 11.511 1.530 -7.124 1.00 90.69 197 LEU A C 1
ATOM 1613 O O . LEU A 1 197 ? 12.044 1.653 -8.223 1.00 90.69 197 LEU A O 1
ATOM 1617 N N . ALA A 1 198 ? 11.861 0.555 -6.280 1.00 87.81 198 ALA A N 1
ATOM 1618 C CA . ALA A 1 198 ? 12.831 -0.475 -6.649 1.00 87.81 198 ALA A CA 1
ATOM 1619 C C . ALA A 1 198 ? 12.398 -1.238 -7.917 1.00 87.81 198 ALA A C 1
ATOM 1621 O O . ALA A 1 198 ? 13.232 -1.578 -8.752 1.00 87.81 198 ALA A O 1
ATOM 1622 N N . CYS A 1 199 ? 11.091 -1.443 -8.104 1.00 85.88 199 CYS A N 1
ATOM 1623 C CA . CYS A 1 199 ? 10.514 -2.190 -9.222 1.00 85.88 199 CYS A CA 1
ATOM 1624 C C . CYS A 1 199 ? 10.334 -1.369 -10.516 1.00 85.88 199 CYS A C 1
ATOM 1626 O O . CYS A 1 199 ? 9.749 -1.885 -11.469 1.00 85.88 199 CYS A O 1
ATOM 1628 N N . LEU A 1 200 ? 10.840 -0.128 -10.591 1.00 90.06 200 LEU A N 1
ATOM 1629 C CA . LEU A 1 200 ? 10.728 0.747 -11.775 1.00 90.06 200 LEU A CA 1
ATOM 1630 C C . LEU A 1 200 ? 11.244 0.111 -13.072 1.00 90.06 200 LEU A C 1
ATOM 1632 O O . LEU A 1 200 ? 10.782 0.462 -14.153 1.00 90.06 200 LEU A O 1
ATOM 1636 N N . HIS A 1 201 ? 12.196 -0.815 -12.972 1.00 86.56 201 HIS A N 1
ATOM 1637 C CA . HIS A 1 201 ? 12.723 -1.528 -14.132 1.00 86.56 201 HIS A CA 1
ATOM 1638 C C . HIS A 1 201 ? 11.722 -2.512 -14.754 1.00 86.56 201 HIS A C 1
ATOM 1640 O O . HIS A 1 201 ? 11.753 -2.725 -15.962 1.00 86.56 201 HIS A O 1
ATOM 1646 N N . TRP A 1 202 ? 10.843 -3.106 -13.942 1.00 84.94 202 TRP A N 1
ATOM 1647 C CA . TRP A 1 202 ? 9.900 -4.134 -14.389 1.00 84.94 202 TRP A CA 1
ATOM 1648 C C . TRP A 1 202 ? 8.493 -3.599 -14.604 1.00 84.94 202 TRP A C 1
ATOM 1650 O O . TRP A 1 202 ? 7.749 -4.127 -15.424 1.00 84.94 202 TRP A O 1
ATOM 1660 N N . VAL A 1 203 ? 8.102 -2.579 -13.848 1.00 88.81 203 VAL A N 1
ATOM 1661 C CA . VAL A 1 203 ? 6.729 -2.088 -13.814 1.00 88.81 203 VAL A CA 1
ATOM 1662 C C . VAL A 1 203 ? 6.659 -0.740 -14.526 1.00 88.81 203 VAL A C 1
ATOM 1664 O O . VAL A 1 203 ? 7.407 0.172 -14.166 1.00 88.81 203 VAL A O 1
ATOM 1667 N N . PRO A 1 204 ? 5.728 -0.544 -15.477 1.00 92.56 204 PRO A N 1
ATOM 1668 C CA . PRO A 1 204 ? 5.567 0.748 -16.124 1.00 92.56 204 PRO A CA 1
ATOM 1669 C C . PRO A 1 204 ? 5.254 1.848 -15.103 1.00 92.56 204 PRO A C 1
ATOM 1671 O O . PRO A 1 204 ? 4.360 1.704 -14.262 1.00 92.56 204 PRO A O 1
ATOM 1674 N N . LEU A 1 205 ? 5.961 2.976 -15.224 1.00 93.06 205 LEU A N 1
ATOM 1675 C CA . LEU A 1 205 ? 5.925 4.095 -14.276 1.00 93.06 205 LEU A CA 1
ATOM 1676 C C . LEU A 1 205 ? 4.501 4.569 -13.939 1.00 93.06 205 LEU A C 1
ATOM 1678 O O . LEU A 1 205 ? 4.228 4.917 -12.794 1.00 93.06 205 LEU A O 1
ATOM 1682 N N . LEU A 1 206 ? 3.583 4.536 -14.909 1.00 94.75 206 LEU A N 1
ATOM 1683 C CA . LEU A 1 206 ? 2.184 4.928 -14.724 1.00 94.75 206 LEU A CA 1
ATOM 1684 C C . LEU A 1 206 ? 1.515 4.203 -13.542 1.00 94.75 206 LEU A C 1
ATOM 1686 O O . LEU A 1 206 ? 0.868 4.842 -12.714 1.00 94.75 206 LEU A O 1
ATOM 1690 N N . TYR A 1 207 ? 1.685 2.882 -13.434 1.00 92.00 207 TYR A N 1
ATOM 1691 C CA . TYR A 1 207 ? 1.055 2.088 -12.372 1.00 92.00 207 TYR A CA 1
ATOM 1692 C C . TYR A 1 207 ? 1.715 2.331 -11.015 1.00 92.00 207 TYR A C 1
ATOM 1694 O O . TYR A 1 207 ? 1.021 2.383 -9.999 1.00 92.00 207 TYR A O 1
ATOM 1702 N N . ILE A 1 208 ? 3.036 2.547 -11.002 1.00 91.19 208 ILE A N 1
ATOM 1703 C CA . ILE A 1 208 ? 3.764 2.950 -9.793 1.00 91.19 208 ILE A CA 1
ATOM 1704 C C . ILE A 1 208 ? 3.243 4.302 -9.301 1.00 91.19 208 ILE A C 1
ATOM 1706 O O . ILE A 1 208 ? 2.924 4.423 -8.122 1.00 91.19 208 ILE A O 1
ATOM 1710 N N . ILE A 1 209 ? 3.081 5.292 -10.186 1.00 94.12 209 ILE A N 1
ATOM 1711 C CA . ILE A 1 209 ? 2.549 6.612 -9.820 1.00 94.12 209 ILE A CA 1
ATOM 1712 C C . ILE A 1 209 ? 1.152 6.483 -9.212 1.00 94.12 209 ILE A C 1
ATOM 1714 O O . ILE A 1 209 ? 0.917 7.035 -8.141 1.00 94.12 209 ILE A O 1
ATOM 1718 N N . PHE A 1 210 ? 0.237 5.730 -9.831 1.00 93.94 210 PHE A N 1
ATOM 1719 C CA . PHE A 1 210 ? -1.107 5.542 -9.271 1.00 93.94 210 PHE A CA 1
ATOM 1720 C C . PHE A 1 210 ? -1.086 4.909 -7.878 1.00 93.94 210 PHE A C 1
ATOM 1722 O O . PHE A 1 210 ? -1.809 5.356 -6.987 1.00 93.94 210 PHE A O 1
ATOM 1729 N N . TRP A 1 211 ? -0.234 3.906 -7.667 1.00 93.50 211 TRP A N 1
ATOM 1730 C CA . TRP A 1 211 ? -0.097 3.266 -6.364 1.00 93.50 211 TRP A CA 1
ATOM 1731 C C . TRP A 1 211 ? 0.487 4.236 -5.324 1.00 93.50 211 TRP A C 1
ATOM 1733 O O . TRP A 1 211 ? -0.062 4.381 -4.231 1.00 93.50 211 TRP A O 1
ATOM 1743 N N . VAL A 1 212 ? 1.559 4.952 -5.671 1.00 92.62 212 VAL A N 1
ATOM 1744 C CA . VAL A 1 212 ? 2.194 5.950 -4.794 1.00 92.62 212 VAL A CA 1
ATOM 1745 C C . VAL A 1 212 ? 1.216 7.068 -4.436 1.00 92.62 212 VAL A C 1
ATOM 1747 O O . VAL A 1 212 ? 1.121 7.433 -3.267 1.00 92.62 212 VAL A O 1
ATOM 1750 N N . LEU A 1 213 ? 0.440 7.572 -5.399 1.00 95.38 213 LEU A N 1
ATOM 1751 C CA . LEU A 1 213 ? -0.593 8.580 -5.146 1.00 95.38 213 LEU A CA 1
ATOM 1752 C C . LEU A 1 213 ? -1.664 8.068 -4.182 1.00 95.38 213 LEU A C 1
ATOM 1754 O O . LEU A 1 213 ? -2.070 8.812 -3.293 1.00 95.38 213 LEU A O 1
ATOM 1758 N N . GLY A 1 214 ? -2.081 6.807 -4.309 1.00 93.06 214 GLY A N 1
ATOM 1759 C CA . GLY A 1 214 ? -2.999 6.184 -3.358 1.00 93.06 214 GLY A CA 1
ATOM 1760 C C . GLY A 1 214 ? -2.420 6.106 -1.941 1.00 93.06 214 GLY A C 1
ATOM 1761 O O . GLY A 1 214 ? -3.120 6.411 -0.977 1.00 93.06 214 GLY A O 1
ATOM 1762 N N . TYR A 1 215 ? -1.131 5.780 -1.797 1.00 91.50 215 TYR A N 1
ATOM 1763 C CA . TYR A 1 215 ? -0.460 5.804 -0.493 1.00 91.50 215 TYR A CA 1
ATOM 1764 C C . TYR A 1 215 ? -0.357 7.214 0.087 1.00 91.50 215 TYR A C 1
ATOM 1766 O O . TYR A 1 215 ? -0.734 7.420 1.235 1.00 91.50 215 TYR A O 1
ATOM 1774 N N . VAL A 1 216 ? 0.065 8.202 -0.705 1.00 94.00 216 VAL A N 1
ATOM 1775 C CA . VAL A 1 216 ? 0.127 9.607 -0.265 1.00 94.00 216 VAL A CA 1
ATOM 1776 C C . VAL A 1 216 ? -1.260 10.136 0.109 1.00 94.00 216 VAL A C 1
ATOM 1778 O O . VAL A 1 216 ? -1.398 10.894 1.069 1.00 94.00 216 VAL A O 1
ATOM 1781 N N . PHE A 1 217 ? -2.299 9.741 -0.630 1.00 94.94 217 PHE A N 1
ATOM 1782 C CA . PHE A 1 217 ? -3.682 10.063 -0.296 1.00 94.94 217 PHE A CA 1
ATOM 1783 C C . PHE A 1 217 ? -4.070 9.488 1.068 1.00 94.94 217 PHE A C 1
ATOM 1785 O O . PHE A 1 217 ? -4.550 10.239 1.915 1.00 94.94 217 PHE A O 1
ATOM 1792 N N . MET A 1 218 ? -3.804 8.201 1.309 1.00 92.12 218 MET A N 1
ATOM 1793 C CA . MET A 1 218 ? -4.105 7.577 2.598 1.0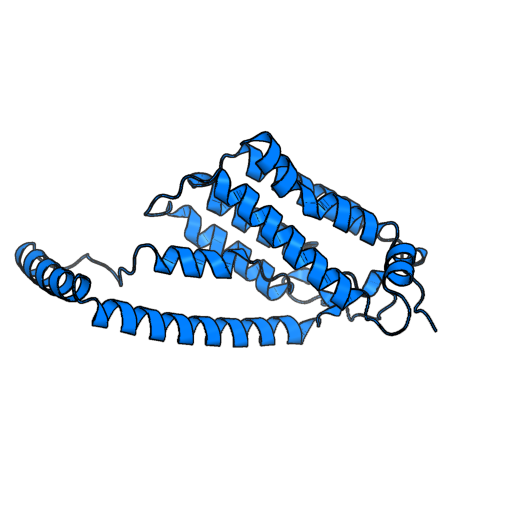0 92.12 218 MET A CA 1
ATOM 1794 C C . MET A 1 218 ? -3.311 8.199 3.746 1.00 92.12 218 MET A C 1
ATOM 1796 O O . MET A 1 218 ? -3.919 8.524 4.755 1.00 92.12 218 MET A O 1
ATOM 1800 N N . MET A 1 219 ? -2.021 8.500 3.573 1.00 90.62 219 MET A N 1
ATOM 1801 C CA . MET A 1 219 ? -1.228 9.223 4.582 1.00 90.62 219 MET A CA 1
ATOM 1802 C C . MET A 1 219 ? -1.886 10.553 4.986 1.00 90.62 219 MET A C 1
ATOM 1804 O O . MET A 1 219 ? -1.994 10.868 6.166 1.00 90.62 219 MET A O 1
ATOM 1808 N N . LYS A 1 220 ? -2.392 11.331 4.016 1.00 92.62 220 LYS A N 1
ATOM 1809 C CA . LYS A 1 220 ? -3.091 12.603 4.291 1.00 92.62 220 LYS A CA 1
ATOM 1810 C C . LYS A 1 220 ? -4.443 12.421 4.979 1.00 92.62 220 LYS A C 1
ATOM 1812 O O . LYS A 1 220 ? -4.884 13.313 5.704 1.00 92.62 220 LYS A O 1
ATOM 1817 N N . VAL A 1 221 ? -5.142 11.331 4.675 1.00 90.81 221 VAL A N 1
ATOM 1818 C CA . VAL A 1 221 ? -6.417 10.982 5.314 1.00 90.81 221 VAL A CA 1
ATOM 1819 C C . VAL A 1 221 ? -6.166 10.545 6.758 1.00 90.81 221 VAL A C 1
ATOM 1821 O O . VAL A 1 221 ? -6.874 10.985 7.664 1.00 90.81 221 VAL A O 1
ATOM 1824 N N . GLU A 1 222 ? -5.123 9.747 6.979 1.00 86.88 222 GLU A N 1
ATOM 1825 C CA . GLU A 1 222 ? -4.761 9.207 8.287 1.00 86.88 222 GLU A CA 1
ATOM 1826 C C . GLU A 1 222 ? -4.156 10.263 9.216 1.00 86.88 222 GLU A C 1
ATOM 1828 O O . GLU A 1 222 ? -4.463 10.284 10.407 1.00 86.88 222 GLU A O 1
ATOM 1833 N N . SER A 1 223 ? -3.414 11.234 8.675 1.00 87.94 223 SER A N 1
ATOM 1834 C CA . SER A 1 223 ? -2.831 12.329 9.462 1.00 87.94 223 SER A CA 1
ATOM 1835 C C . SER A 1 223 ? -3.865 13.259 10.112 1.00 87.94 223 SER A C 1
ATOM 1837 O O . SER A 1 223 ? -3.500 14.110 10.918 1.00 87.94 223 SER A O 1
ATOM 1839 N N . LYS A 1 224 ? -5.141 13.171 9.715 1.00 86.00 224 LYS A N 1
ATOM 1840 C CA . LYS A 1 224 ? -6.249 13.996 10.226 1.00 86.00 224 LYS A CA 1
ATOM 1841 C C . LYS A 1 224 ? -7.191 13.204 11.135 1.00 86.00 224 LYS A C 1
ATOM 1843 O O . LYS A 1 224 ? -8.389 13.477 11.160 1.00 86.00 224 LYS A O 1
ATOM 1848 N N . GLU A 1 225 ? -6.680 12.194 11.835 1.00 83.06 225 GLU A N 1
ATOM 1849 C CA . GLU A 1 225 ? -7.507 11.383 12.726 1.00 83.06 225 GLU A CA 1
ATOM 1850 C C . GLU A 1 225 ? -8.192 12.239 13.806 1.00 83.06 225 GLU A C 1
ATOM 1852 O O . GLU A 1 225 ? -7.532 12.907 14.599 1.00 83.06 225 GLU A O 1
ATOM 1857 N N . ASP A 1 226 ? -9.522 12.153 13.878 1.00 85.00 226 ASP A N 1
ATOM 1858 C CA . ASP A 1 226 ? -10.302 12.613 15.026 1.00 85.00 226 ASP A CA 1
ATOM 1859 C C . ASP A 1 226 ? -10.696 11.401 15.896 1.00 85.00 226 ASP A C 1
ATOM 1861 O O . ASP A 1 226 ? -11.482 10.555 15.441 1.00 85.00 226 ASP A O 1
ATOM 1865 N N . PRO A 1 227 ? -10.198 11.295 17.145 1.00 84.06 227 PRO A N 1
ATOM 1866 C CA . PRO A 1 227 ? -10.543 10.208 18.059 1.00 84.06 227 PRO A CA 1
ATOM 1867 C C . PRO A 1 227 ? -12.042 10.075 18.357 1.00 84.06 227 PRO A C 1
ATOM 1869 O O . PRO A 1 227 ? -12.494 8.975 18.680 1.00 84.06 227 PRO A O 1
ATOM 1872 N N . SER A 1 228 ? -12.825 11.152 18.235 1.00 85.00 228 SER A N 1
ATOM 1873 C CA . SER A 1 228 ? -14.275 11.132 18.476 1.00 85.00 228 SER A CA 1
ATOM 1874 C C . SER A 1 228 ? -15.050 10.322 17.428 1.00 85.00 228 SER A C 1
ATOM 1876 O O . SER A 1 228 ? -16.156 9.855 17.692 1.00 85.00 228 SER A O 1
ATOM 1878 N N . THR A 1 229 ? -14.443 10.099 16.258 1.00 86.56 229 THR A N 1
ATOM 1879 C CA . THR A 1 229 ? -15.047 9.390 15.117 1.00 86.56 229 THR A CA 1
ATOM 1880 C C . THR A 1 229 ? -14.777 7.882 15.115 1.00 86.56 229 THR A C 1
ATOM 1882 O O . THR A 1 229 ? -15.136 7.188 14.162 1.00 86.56 229 THR A O 1
ATOM 1885 N N . ARG A 1 230 ? -14.116 7.355 16.153 1.00 89.25 230 ARG A N 1
ATOM 1886 C CA . ARG A 1 230 ? -13.838 5.918 16.298 1.00 89.25 230 ARG A CA 1
ATOM 1887 C C . ARG A 1 230 ? -15.134 5.144 16.558 1.00 89.25 230 ARG A C 1
ATOM 1889 O O . ARG A 1 230 ? -16.045 5.638 17.220 1.00 89.25 230 ARG A O 1
ATOM 1896 N N . ALA A 1 231 ? -15.209 3.917 16.049 1.00 87.75 231 ALA A N 1
ATOM 1897 C CA . ALA A 1 231 ? -16.356 3.049 16.275 1.00 87.75 231 ALA A CA 1
ATOM 1898 C C . ALA A 1 231 ? -16.450 2.624 17.743 1.00 87.75 231 ALA A C 1
ATOM 1900 O O . ALA A 1 231 ? -15.441 2.409 18.422 1.00 87.75 231 ALA A O 1
ATOM 1901 N N . LYS A 1 232 ? -17.684 2.457 18.211 1.00 85.50 232 LYS A N 1
ATOM 1902 C CA . LYS A 1 232 ? -17.978 1.885 19.519 1.00 85.50 232 LYS A CA 1
ATOM 1903 C C . LYS A 1 232 ? -18.061 0.361 19.378 1.00 85.50 232 LYS A C 1
ATOM 1905 O O . LYS A 1 232 ? -18.689 -0.116 18.429 1.00 85.50 232 LYS A O 1
ATOM 1910 N N . PRO A 1 233 ? -17.458 -0.410 20.298 1.00 73.44 233 PRO A N 1
ATOM 1911 C CA . PRO A 1 233 ? -17.614 -1.859 20.308 1.00 73.44 233 PRO A CA 1
ATOM 1912 C C . PRO A 1 233 ? -19.098 -2.237 20.377 1.00 73.44 233 PRO A C 1
ATOM 1914 O O . PRO A 1 233 ? -19.852 -1.641 21.148 1.00 73.44 233 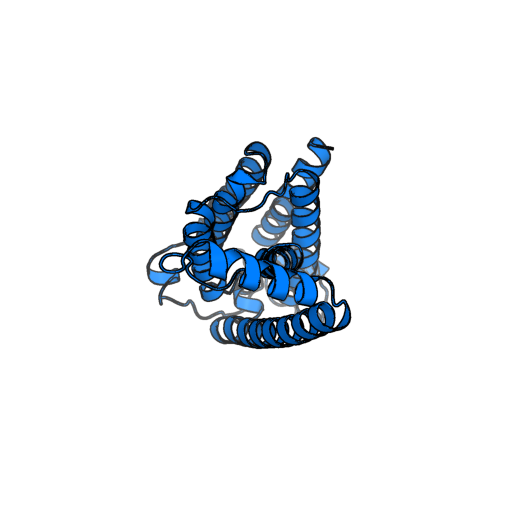PRO A O 1
ATOM 1917 N N . LEU A 1 234 ? -19.512 -3.227 19.584 1.00 68.75 234 LEU A N 1
ATOM 1918 C CA . LEU A 1 234 ? -20.835 -3.834 19.724 1.00 68.75 234 LEU A CA 1
ATOM 1919 C C . LEU A 1 234 ? -20.851 -4.618 21.043 1.00 68.75 234 LEU A C 1
ATOM 1921 O O . LEU A 1 234 ? -20.092 -5.577 21.183 1.00 68.75 234 LEU A O 1
ATOM 1925 N N . SER A 1 235 ? -21.672 -4.172 21.998 1.00 59.66 235 SER A N 1
ATOM 1926 C CA . SER A 1 235 ? -21.953 -4.878 23.256 1.00 59.66 235 SER A CA 1
ATOM 1927 C C . SER A 1 235 ? -22.675 -6.197 23.016 1.00 59.66 235 SER A C 1
ATOM 1929 O O . SER A 1 235 ? -23.610 -6.186 22.173 1.00 59.66 235 SER A O 1
#